Protein AF-A0A0A9VSC2-F1 (afdb_monomer_lite)

Secondary structure (DSSP, 8-state):
-HHHHSTTTT----S-EEETTEEES-HHHHHHHHHHHHHHHHHHHHHHHHHHTT-HHHHHHHIIIIIHHHHHHHHTTSSS--GGGHHHHHHIIIIIIHHHHTSPPPHHHHHHHHS-GGGTS-----HHHHHHHHHHHHHHHHHHHHHHHHHHHTT------HHHHHHHHHHHHHHS-THHHHHHHHHHTTS--TTHHHHHHHHHHTTSS--

Foldseek 3Di:
DVCVVCVPVPDDDDQKDDDPNAIDRDPVVRVVVLLVLLVVLLVVLLVLLVCCLVPVPVSLCCQQVPSVVSLLVVLQVDPLDQVSLPSVLVSCQQRRQCSNVVHRDDPVLSVQQLDDVVSVHSVSNRSNVSNVVSNVVSVVVVVLVVLQVVCVVVVHPRPPPPVVVVVVVVVVVVVPDPCPVVVVVVVVVPPDDPPPVVVVVVVVVVVVVPD

Organism: Lygus hesperus (NCBI:txid30085)

Radius of gyration: 28.04 Å; chains: 1; bounding box: 54×51×110 Å

Sequence (211 aa):
EAQALFGSTGIQVVTGHRFLGGYVLSVEGKKCFVDEKVNGWVKEVEKLSEVESVQPQAAHVAFCRSLQFRWRYLQRVLDGEDQPYQELSKVVRQSFMSAILGNPANEEECYLFSLPVNMGGLALTDPIRTTLTSYEASMEGSKELYELSTCFHRKTPIKCTGARKSSERRTQKSKRDPNRERKRIVKGNHGNDPTRKEESNKQISLRTLHM

Structure (mmCIF, N/CA/C/O backbone):
data_AF-A0A0A9VSC2-F1
#
_entry.id   AF-A0A0A9VSC2-F1
#
loop_
_atom_site.group_PDB
_atom_site.id
_atom_site.type_symbol
_atom_site.label_atom_id
_atom_site.label_alt_id
_atom_site.label_comp_id
_atom_site.label_asym_id
_atom_site.label_entity_id
_atom_site.label_seq_id
_atom_site.pdbx_PDB_ins_code
_atom_site.Cartn_x
_atom_site.Cartn_y
_atom_site.Cartn_z
_atom_site.occupancy
_atom_site.B_iso_or_equiv
_atom_site.auth_seq_id
_atom_site.auth_comp_id
_atom_site.auth_asym_id
_atom_site.auth_atom_id
_atom_site.pdbx_PDB_model_num
ATOM 1 N N . GLU A 1 1 ? 4.467 5.622 -38.698 1.00 70.12 1 GLU A N 1
ATOM 2 C CA . GLU A 1 1 ? 5.789 5.113 -39.135 1.00 70.12 1 GLU A CA 1
ATOM 3 C C . GLU A 1 1 ? 6.082 3.701 -38.625 1.00 70.12 1 GLU A C 1
ATOM 5 O O . GLU A 1 1 ? 6.180 2.803 -39.448 1.00 70.12 1 GLU A O 1
ATOM 10 N N . ALA A 1 2 ? 6.111 3.441 -37.309 1.00 76.38 2 ALA A N 1
ATOM 11 C CA . ALA A 1 2 ? 6.384 2.093 -36.775 1.00 76.38 2 ALA A CA 1
ATOM 12 C C . ALA A 1 2 ? 5.410 0.998 -37.269 1.00 76.38 2 ALA A C 1
ATOM 14 O O . ALA A 1 2 ? 5.847 -0.075 -37.668 1.00 76.38 2 ALA A O 1
ATOM 15 N N . GLN A 1 3 ? 4.101 1.274 -37.322 1.00 79.62 3 GLN A N 1
ATOM 16 C CA . GLN A 1 3 ? 3.111 0.318 -37.849 1.00 79.62 3 GLN A CA 1
ATOM 17 C C . GLN A 1 3 ? 3.337 -0.044 -39.327 1.00 79.62 3 GLN A C 1
ATOM 19 O O . GLN A 1 3 ? 3.044 -1.165 -39.726 1.00 79.62 3 GLN A O 1
ATOM 24 N N . ALA A 1 4 ? 3.891 0.872 -40.128 1.00 82.44 4 ALA A N 1
ATOM 25 C CA . ALA A 1 4 ? 4.207 0.604 -41.529 1.00 82.44 4 ALA A CA 1
ATOM 26 C C . ALA A 1 4 ? 5.472 -0.263 -41.672 1.00 82.44 4 ALA A C 1
ATOM 28 O O . ALA A 1 4 ? 5.524 -1.124 -42.543 1.00 82.44 4 ALA A O 1
ATOM 29 N N . LEU A 1 5 ? 6.464 -0.076 -40.792 1.00 85.25 5 LEU A N 1
ATOM 30 C CA . LEU A 1 5 ? 7.721 -0.838 -40.796 1.00 85.25 5 LEU A CA 1
ATOM 31 C C . LEU A 1 5 ? 7.559 -2.278 -40.287 1.00 85.25 5 LEU A C 1
ATOM 33 O O . LEU A 1 5 ? 8.231 -3.179 -40.778 1.00 85.25 5 LEU A O 1
ATOM 37 N N . PHE A 1 6 ? 6.669 -2.502 -39.317 1.00 85.06 6 PHE A N 1
ATOM 38 C CA . PHE A 1 6 ? 6.468 -3.812 -38.679 1.00 85.06 6 PHE A CA 1
ATOM 39 C C . PHE A 1 6 ? 5.199 -4.542 -39.144 1.00 85.06 6 PHE A C 1
ATOM 41 O O . PHE A 1 6 ? 4.843 -5.581 -38.592 1.00 85.06 6 PHE A O 1
ATOM 48 N N . GLY A 1 7 ? 4.518 -4.036 -40.176 1.00 81.38 7 GLY A N 1
ATOM 49 C CA . GLY A 1 7 ? 3.281 -4.639 -40.681 1.00 81.38 7 GLY A CA 1
ATOM 50 C C . GLY A 1 7 ? 3.452 -6.076 -41.193 1.00 81.38 7 GLY A C 1
ATOM 51 O O . GLY A 1 7 ? 2.527 -6.874 -41.084 1.00 81.38 7 GLY A O 1
ATOM 52 N N . SER A 1 8 ? 4.637 -6.435 -41.703 1.00 85.75 8 SER A N 1
ATOM 53 C CA . SER A 1 8 ? 4.929 -7.774 -42.238 1.00 85.75 8 SER A CA 1
ATOM 54 C C . SER A 1 8 ? 5.453 -8.775 -41.203 1.00 85.75 8 SER A C 1
ATOM 56 O O . SER A 1 8 ? 5.453 -9.974 -41.470 1.00 85.75 8 SER A O 1
ATOM 58 N N . THR A 1 9 ? 5.907 -8.320 -40.031 1.00 85.62 9 THR A N 1
ATOM 59 C CA . THR A 1 9 ? 6.556 -9.178 -39.023 1.00 85.62 9 THR A CA 1
ATOM 60 C C . THR A 1 9 ? 5.574 -9.797 -38.027 1.00 85.62 9 THR A C 1
ATOM 62 O O . THR A 1 9 ? 5.991 -10.562 -37.160 1.00 85.62 9 THR A O 1
ATOM 65 N N . GLY A 1 10 ? 4.276 -9.479 -38.127 1.00 82.38 10 GLY A N 1
ATOM 66 C CA . GLY A 1 10 ? 3.241 -9.965 -37.205 1.00 82.38 10 GLY A CA 1
ATOM 67 C C . GLY A 1 10 ? 3.332 -9.368 -35.794 1.00 82.38 10 GLY A C 1
ATOM 68 O O . GLY A 1 10 ? 2.681 -9.858 -34.874 1.00 82.38 10 GLY A O 1
ATOM 69 N N . ILE A 1 11 ? 4.141 -8.320 -35.605 1.00 85.75 11 ILE A N 1
ATOM 70 C CA . ILE A 1 11 ? 4.349 -7.666 -34.310 1.00 85.75 11 ILE A CA 1
ATOM 71 C C . ILE A 1 11 ? 3.245 -6.629 -34.081 1.00 85.75 11 ILE A C 1
ATOM 73 O O . ILE A 1 11 ? 3.056 -5.713 -34.881 1.00 85.75 11 ILE A O 1
ATOM 77 N N . GLN A 1 12 ? 2.537 -6.736 -32.955 1.00 83.19 12 GLN A N 1
ATOM 78 C CA . GLN A 1 12 ? 1.514 -5.763 -32.578 1.00 83.19 12 GLN A CA 1
ATOM 79 C C . GLN A 1 12 ? 2.160 -4.495 -32.000 1.00 83.19 12 GLN A C 1
ATOM 81 O O . GLN A 1 12 ? 2.741 -4.512 -30.915 1.00 83.19 12 GLN A O 1
ATOM 86 N N . VAL A 1 13 ? 2.032 -3.375 -32.713 1.00 82.94 13 VAL A N 1
ATOM 87 C CA . VAL A 1 13 ? 2.504 -2.065 -32.243 1.00 82.94 13 VAL A CA 1
ATOM 88 C C . VAL A 1 13 ? 1.392 -1.392 -31.439 1.00 82.94 13 VAL A C 1
ATOM 90 O O . VAL A 1 13 ? 0.387 -0.960 -32.008 1.00 82.94 13 VAL A O 1
ATOM 93 N N . VAL A 1 14 ? 1.581 -1.300 -30.121 1.00 84.94 14 VAL A N 1
ATOM 94 C CA . VAL A 1 14 ? 0.626 -0.700 -29.174 1.00 84.94 14 VAL A CA 1
ATOM 95 C C . VAL A 1 14 ? 1.237 0.548 -28.532 1.00 84.94 14 VAL A C 1
ATOM 97 O O . VAL A 1 14 ? 2.439 0.605 -28.283 1.00 84.94 14 VAL A O 1
ATOM 100 N N . THR A 1 15 ? 0.410 1.555 -28.247 1.00 84.56 15 THR A N 1
ATOM 101 C CA . THR A 1 15 ? 0.807 2.832 -27.620 1.00 84.56 15 THR A CA 1
ATOM 102 C C . THR A 1 15 ? 1.047 2.740 -26.111 1.00 84.56 15 THR A C 1
ATOM 104 O O . THR A 1 15 ? 1.651 3.635 -25.526 1.00 84.56 15 THR A O 1
ATOM 107 N N . GLY A 1 16 ? 0.597 1.669 -25.463 1.00 86.81 16 GLY A N 1
ATOM 108 C CA . GLY A 1 16 ? 0.852 1.387 -24.058 1.00 86.81 16 GLY A CA 1
ATOM 109 C C . GLY A 1 16 ? 0.410 -0.018 -23.691 1.00 86.81 16 GLY A C 1
ATOM 110 O O . GLY A 1 16 ? -0.524 -0.559 -24.279 1.00 86.81 16 GLY A O 1
ATOM 111 N N . HIS A 1 17 ? 1.109 -0.633 -22.745 1.00 87.81 17 HIS A N 1
ATOM 112 C CA . HIS A 1 17 ? 0.809 -1.994 -22.319 1.00 87.81 17 HIS A CA 1
ATOM 113 C C . HIS A 1 17 ? 1.228 -2.213 -20.865 1.00 87.81 17 HIS A C 1
ATOM 115 O O . HIS A 1 17 ? 2.138 -1.558 -20.345 1.00 87.81 17 HIS A O 1
ATOM 121 N N . ARG A 1 18 ? 0.573 -3.175 -20.208 1.00 88.81 18 ARG A N 1
ATOM 122 C CA . ARG A 1 18 ? 0.956 -3.620 -18.867 1.00 88.81 18 ARG A CA 1
ATOM 123 C C . ARG A 1 18 ? 2.266 -4.398 -18.921 1.00 88.81 18 ARG A C 1
ATOM 125 O O . ARG A 1 18 ? 2.399 -5.347 -19.687 1.00 88.81 18 ARG A O 1
ATOM 132 N N . PHE A 1 19 ? 3.223 -4.055 -18.072 1.00 86.81 19 PHE A N 1
ATOM 133 C CA . PHE A 1 19 ? 4.517 -4.735 -18.050 1.00 86.81 19 PHE A CA 1
ATOM 134 C C . PHE A 1 19 ? 5.033 -4.879 -16.623 1.00 86.81 19 PHE A C 1
ATOM 136 O O . PHE A 1 19 ? 5.048 -3.905 -15.876 1.00 86.81 19 PHE A O 1
ATOM 143 N N . LEU A 1 20 ? 5.412 -6.107 -16.240 1.00 83.81 20 LEU A N 1
ATOM 144 C CA . LEU A 1 20 ? 5.967 -6.452 -14.919 1.00 83.81 20 LEU A CA 1
ATOM 145 C C . LEU A 1 20 ? 5.194 -5.837 -13.737 1.00 83.81 20 LEU A C 1
ATOM 147 O O . LEU A 1 20 ? 5.781 -5.367 -12.769 1.00 83.81 20 LEU A O 1
ATOM 151 N N . GLY A 1 21 ? 3.861 -5.821 -13.834 1.00 82.44 21 GLY A N 1
ATOM 152 C CA . GLY A 1 21 ? 2.989 -5.293 -12.785 1.00 82.44 21 GLY A CA 1
ATOM 153 C C . GLY A 1 21 ? 2.759 -3.776 -12.800 1.00 82.44 21 GLY A C 1
ATOM 154 O O . GLY A 1 21 ? 1.922 -3.312 -12.029 1.00 82.44 21 GLY A O 1
ATOM 155 N N . GLY A 1 22 ? 3.418 -3.032 -13.693 1.00 85.56 22 GLY A N 1
ATOM 156 C CA . GLY A 1 22 ? 3.168 -1.616 -13.978 1.00 85.56 22 GLY A CA 1
ATOM 157 C C . GLY A 1 22 ? 2.571 -1.373 -15.367 1.00 85.56 22 GLY A C 1
ATOM 158 O O . GLY A 1 22 ? 2.028 -2.284 -16.002 1.00 85.56 22 GLY A O 1
ATOM 159 N N . TYR A 1 23 ? 2.690 -0.131 -15.839 1.00 89.38 23 TYR A N 1
ATOM 160 C CA . TYR A 1 23 ? 2.201 0.326 -17.139 1.00 89.38 23 TYR A CA 1
ATOM 161 C C . TYR A 1 23 ? 3.269 1.178 -17.832 1.00 89.38 23 TYR A C 1
ATOM 163 O O . TYR A 1 23 ? 3.888 2.023 -17.187 1.00 89.38 23 TYR A O 1
ATOM 171 N N . VAL A 1 24 ? 3.500 0.946 -19.126 1.00 87.50 24 VAL A N 1
ATOM 172 C CA . VAL A 1 24 ? 4.606 1.557 -19.884 1.00 87.50 24 VAL A CA 1
ATOM 173 C C . VAL A 1 24 ? 4.071 2.304 -21.118 1.00 87.50 24 VAL A C 1
ATOM 175 O O . VAL A 1 24 ? 3.018 1.956 -21.654 1.00 87.50 24 VAL A O 1
ATOM 178 N N . LEU A 1 25 ? 4.824 3.316 -21.570 1.00 83.88 25 LEU A N 1
ATOM 179 C CA . LEU A 1 25 ? 4.615 4.186 -22.744 1.00 83.88 25 LEU A CA 1
ATOM 180 C C . LEU A 1 25 ? 3.480 5.218 -22.643 1.00 83.88 25 LEU A C 1
ATOM 182 O O . LEU A 1 25 ? 3.749 6.404 -22.807 1.00 83.88 25 LEU A O 1
ATOM 186 N N . SER A 1 26 ? 2.236 4.812 -22.370 1.00 89.62 26 SER A N 1
ATOM 187 C CA . SER A 1 26 ? 1.109 5.763 -22.325 1.00 89.62 26 SER A CA 1
ATOM 188 C C . SER A 1 26 ? 0.863 6.301 -20.912 1.00 89.62 26 SER A C 1
ATOM 190 O O . SER A 1 26 ? 0.598 5.543 -19.978 1.00 89.62 26 SER A O 1
ATOM 192 N N . VAL A 1 27 ? 0.926 7.630 -20.767 1.00 87.75 27 VAL A N 1
ATOM 193 C CA . VAL A 1 27 ? 0.685 8.346 -19.499 1.00 87.75 27 VAL A CA 1
ATOM 194 C C . VAL A 1 27 ? -0.782 8.249 -19.080 1.00 87.75 27 VAL A C 1
ATOM 196 O O . VAL A 1 27 ? -1.078 8.006 -17.913 1.00 87.75 27 VAL A O 1
ATOM 199 N N . GLU A 1 28 ? -1.704 8.390 -20.031 1.00 89.31 28 GLU A N 1
ATOM 200 C CA . GLU A 1 28 ? -3.146 8.248 -19.795 1.00 89.31 28 GLU A CA 1
ATOM 201 C C . GLU A 1 28 ? -3.494 6.819 -19.373 1.00 89.31 28 GLU A C 1
ATOM 203 O O . GLU A 1 28 ? -4.219 6.614 -18.400 1.00 89.31 28 GLU A O 1
ATOM 208 N N . GLY A 1 29 ? -2.903 5.824 -20.043 1.00 89.06 29 GLY A N 1
ATOM 209 C CA . GLY A 1 29 ? -3.071 4.420 -19.684 1.00 89.06 29 GLY A CA 1
ATOM 210 C C . GLY A 1 29 ? -2.473 4.083 -18.315 1.00 89.06 29 GLY A C 1
ATOM 211 O O . GLY A 1 29 ? -3.091 3.342 -17.553 1.00 89.06 29 GLY A O 1
ATOM 212 N N . LYS A 1 30 ? -1.324 4.682 -17.957 1.00 90.94 30 LYS A N 1
ATOM 213 C CA . LYS A 1 30 ? -0.730 4.568 -16.613 1.00 90.94 30 LYS A CA 1
ATOM 214 C C . LYS A 1 30 ? -1.693 5.110 -15.561 1.00 90.94 30 LYS A C 1
ATOM 216 O O . LYS A 1 30 ? -1.974 4.395 -14.605 1.00 90.94 30 LYS A O 1
ATOM 221 N N . LYS A 1 31 ? -2.230 6.321 -15.754 1.00 91.31 31 LYS A N 1
ATOM 222 C CA . LYS A 1 31 ? -3.205 6.926 -14.830 1.00 91.31 31 LYS A CA 1
ATOM 223 C C . LYS A 1 31 ? -4.444 6.051 -14.668 1.00 91.31 31 LYS A C 1
ATOM 225 O O . LYS A 1 31 ? -4.728 5.624 -13.557 1.00 91.31 31 LYS A O 1
ATOM 230 N N . CYS A 1 32 ? -5.092 5.676 -15.772 1.00 91.88 32 CYS A N 1
ATOM 231 C CA . CYS A 1 32 ? -6.284 4.828 -15.745 1.00 91.88 32 CYS A CA 1
ATOM 232 C C . CYS A 1 32 ? -6.034 3.492 -15.022 1.00 91.88 32 CYS A C 1
ATOM 234 O O . CYS A 1 32 ? -6.832 3.080 -14.182 1.00 91.88 32 CYS A O 1
ATOM 236 N N . PHE A 1 33 ? -4.891 2.848 -15.280 1.00 92.88 33 PHE A N 1
ATOM 237 C CA . PHE A 1 33 ? -4.505 1.612 -14.601 1.00 92.88 33 PHE A CA 1
ATOM 238 C C . PHE A 1 33 ? -4.300 1.800 -13.092 1.00 92.88 33 PHE A C 1
ATOM 240 O O . PHE A 1 33 ? -4.728 0.957 -12.300 1.00 92.88 33 PHE A O 1
ATOM 247 N N . VAL A 1 34 ? -3.624 2.875 -12.679 1.00 93.25 34 VAL A N 1
ATOM 248 C CA . VAL A 1 34 ? -3.391 3.164 -11.259 1.00 93.25 34 VAL A CA 1
ATOM 249 C C . VAL A 1 34 ? -4.711 3.474 -10.561 1.00 93.25 34 VAL A C 1
ATOM 251 O O . VAL A 1 34 ? -4.981 2.882 -9.517 1.00 93.25 34 VAL A O 1
ATOM 254 N N . ASP A 1 35 ? -5.556 4.307 -11.164 1.00 94.00 35 ASP A N 1
ATOM 255 C CA . ASP A 1 35 ? -6.866 4.669 -10.624 1.00 94.00 35 ASP A CA 1
ATOM 256 C C . ASP A 1 35 ? -7.761 3.432 -10.471 1.00 94.00 35 ASP A C 1
ATOM 258 O O . ASP A 1 35 ? -8.390 3.242 -9.431 1.00 94.00 35 ASP A O 1
ATOM 262 N N . GLU A 1 36 ? -7.769 2.523 -11.451 1.00 95.00 36 GLU A N 1
ATOM 263 C CA . GLU A 1 36 ? -8.484 1.244 -11.355 1.00 95.00 36 GLU A CA 1
ATOM 264 C C . GLU A 1 36 ? -8.007 0.419 -10.147 1.00 95.00 36 GLU A C 1
ATOM 266 O O . GLU A 1 36 ? -8.819 -0.130 -9.395 1.00 95.00 36 GLU A O 1
ATOM 271 N N . LYS A 1 37 ? -6.687 0.347 -9.916 1.00 95.12 37 LYS A N 1
ATOM 272 C CA . LYS A 1 37 ? -6.116 -0.391 -8.777 1.00 95.12 37 LYS A CA 1
ATOM 273 C C . LYS A 1 37 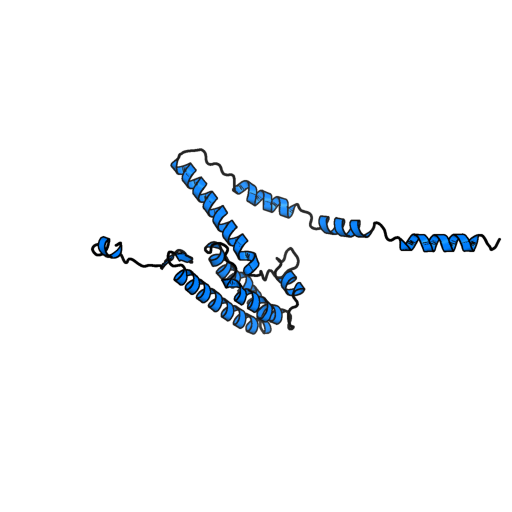? -6.448 0.253 -7.441 1.00 95.12 37 LYS A C 1
ATOM 275 O O . LYS A 1 37 ? -6.857 -0.463 -6.527 1.00 95.12 37 LYS A O 1
ATOM 280 N N . VAL A 1 38 ? -6.299 1.570 -7.339 1.00 95.69 38 VAL A N 1
ATOM 281 C CA . VAL A 1 38 ? -6.626 2.335 -6.132 1.00 95.69 38 VAL A CA 1
ATOM 282 C C . VAL A 1 38 ? -8.103 2.181 -5.796 1.00 95.69 38 VAL A C 1
ATOM 284 O O . VAL A 1 38 ? -8.422 1.816 -4.668 1.00 95.69 38 VAL A O 1
ATOM 287 N N . ASN A 1 39 ? -8.993 2.354 -6.772 1.00 96.44 39 ASN A N 1
ATOM 288 C CA . ASN A 1 39 ? -10.433 2.188 -6.581 1.00 96.44 39 ASN A CA 1
ATOM 289 C C . ASN A 1 39 ? -10.801 0.759 -6.157 1.00 96.44 39 ASN A C 1
ATOM 291 O O . ASN A 1 39 ? -11.700 0.562 -5.339 1.00 96.44 39 ASN A O 1
ATOM 295 N N . GLY A 1 40 ? -10.095 -0.249 -6.678 1.00 96.94 40 GLY A N 1
ATOM 296 C CA . GLY A 1 40 ? -10.222 -1.627 -6.208 1.00 96.94 40 GLY A CA 1
ATOM 297 C C . GLY A 1 40 ? -9.858 -1.768 -4.729 1.00 96.94 40 GLY A C 1
ATOM 298 O O . GLY A 1 40 ? -10.621 -2.348 -3.961 1.00 96.94 40 GLY A O 1
ATOM 299 N N . TRP A 1 41 ? -8.727 -1.197 -4.308 1.00 96.88 41 TRP A N 1
ATOM 300 C CA . TRP A 1 41 ? -8.298 -1.245 -2.909 1.00 96.88 41 TRP A CA 1
ATOM 301 C C . TRP A 1 41 ? -9.198 -0.449 -1.974 1.00 96.88 41 TRP A C 1
ATOM 303 O O . TRP A 1 41 ? -9.453 -0.928 -0.878 1.00 96.88 41 TRP A O 1
ATOM 313 N N . VAL A 1 42 ? -9.718 0.703 -2.398 1.00 97.12 42 VAL A N 1
ATOM 314 C CA . VAL A 1 42 ? -10.709 1.477 -1.634 1.00 97.12 42 VAL A CA 1
ATOM 315 C C . VAL A 1 42 ? -11.899 0.591 -1.262 1.00 97.12 42 VAL A C 1
ATOM 317 O O . VAL A 1 42 ? -12.188 0.422 -0.081 1.00 97.12 42 VAL A O 1
ATOM 320 N N . LYS A 1 43 ? -12.495 -0.089 -2.250 1.00 97.06 43 LYS A N 1
ATOM 321 C CA . LYS A 1 43 ? -13.618 -1.015 -2.026 1.00 97.06 43 LYS A CA 1
ATOM 322 C C . LYS A 1 43 ? -13.246 -2.199 -1.133 1.00 97.06 43 LYS A C 1
ATOM 324 O O . LYS A 1 43 ? -14.069 -2.692 -0.368 1.00 97.06 43 LYS A O 1
ATOM 329 N N . GLU A 1 44 ? -12.021 -2.713 -1.255 1.00 96.56 44 GLU A N 1
ATOM 330 C CA . GLU A 1 44 ? -11.532 -3.790 -0.387 1.00 96.56 44 GLU A CA 1
ATOM 331 C C . GLU A 1 44 ? -11.348 -3.316 1.068 1.00 96.56 44 GLU A C 1
ATOM 333 O O . GLU A 1 44 ? -11.656 -4.072 1.987 1.00 96.56 44 GLU A O 1
ATOM 338 N N . VAL A 1 45 ? -10.893 -2.078 1.294 1.00 96.38 45 VAL A N 1
ATOM 339 C CA . VAL A 1 45 ? -10.756 -1.488 2.638 1.00 96.38 45 VAL A CA 1
ATOM 340 C C . VAL A 1 45 ? -12.122 -1.247 3.277 1.00 96.38 45 VAL A C 1
ATOM 342 O O . VAL A 1 45 ? -12.293 -1.572 4.449 1.00 96.38 45 VAL A O 1
ATOM 345 N N . GLU A 1 46 ? -13.099 -0.749 2.518 1.00 95.62 46 GLU A N 1
ATOM 346 C CA . GLU A 1 46 ? -14.483 -0.592 2.991 1.00 95.62 46 GLU A CA 1
ATOM 347 C C . GLU A 1 46 ? -15.057 -1.937 3.455 1.00 95.62 46 GLU A C 1
ATOM 349 O O . GLU A 1 46 ? -15.497 -2.068 4.595 1.00 95.62 46 GLU A O 1
ATOM 354 N N . LYS A 1 47 ? -14.930 -2.991 2.642 1.00 95.50 47 LYS A N 1
ATOM 355 C CA . LYS A 1 47 ? -15.373 -4.340 3.033 1.00 95.50 47 LYS A CA 1
ATOM 356 C C . LYS A 1 47 ? -14.639 -4.875 4.259 1.00 95.50 47 LYS A C 1
ATOM 358 O O . LYS A 1 47 ? -15.242 -5.517 5.112 1.00 95.50 47 LYS A O 1
ATOM 363 N N . LEU A 1 48 ? -13.333 -4.628 4.368 1.00 95.38 48 LEU A N 1
ATOM 364 C CA . LEU A 1 48 ? -12.583 -5.025 5.560 1.00 95.38 48 LEU A CA 1
ATOM 365 C C . LEU A 1 48 ? -13.029 -4.266 6.808 1.00 95.38 48 LEU A C 1
ATOM 367 O O . LEU A 1 48 ? -12.962 -4.844 7.887 1.00 95.38 48 LEU A O 1
ATOM 371 N N . SER A 1 49 ? -13.488 -3.019 6.675 1.00 94.25 49 SER A N 1
ATOM 372 C CA . SER A 1 49 ? -14.030 -2.256 7.804 1.00 94.25 49 SER A CA 1
ATOM 373 C C . SER A 1 49 ? -15.348 -2.837 8.325 1.00 94.25 49 SER A C 1
ATOM 375 O O . SER A 1 49 ? -15.576 -2.831 9.527 1.00 94.25 49 SER A O 1
ATOM 377 N N . GLU A 1 50 ? -16.169 -3.445 7.463 1.00 93.69 50 GLU A N 1
ATOM 378 C CA . GLU A 1 50 ? -17.371 -4.174 7.895 1.00 93.69 50 GLU A CA 1
ATOM 379 C C . GLU A 1 50 ? -17.004 -5.442 8.684 1.00 93.69 50 GLU A C 1
ATOM 381 O O . GLU A 1 50 ? -17.569 -5.717 9.745 1.00 93.69 50 GLU A O 1
ATOM 386 N N . VAL A 1 51 ? -16.017 -6.201 8.190 1.00 93.31 51 VAL A N 1
ATOM 387 C CA . VAL A 1 51 ? -15.537 -7.446 8.820 1.00 93.31 51 VAL A CA 1
ATOM 388 C C . VAL A 1 51 ? -14.842 -7.185 10.155 1.00 93.31 51 VAL A C 1
ATOM 390 O O . VAL A 1 51 ? -14.863 -8.046 11.034 1.00 93.31 51 VAL A O 1
ATOM 393 N N . GLU A 1 52 ? -14.234 -6.013 10.316 1.00 91.94 52 GLU A N 1
ATOM 394 C CA . GLU A 1 52 ? -13.508 -5.617 11.522 1.00 91.94 52 GLU A CA 1
ATOM 395 C C . GLU A 1 52 ? -14.383 -5.733 12.780 1.00 91.94 52 GLU A C 1
ATOM 397 O O . GLU A 1 52 ? -13.939 -6.327 13.761 1.00 91.94 52 GLU A O 1
ATOM 402 N N . SER A 1 53 ? -15.660 -5.345 12.688 1.00 87.38 53 SER A N 1
ATOM 403 C CA . SER A 1 53 ? -16.633 -5.447 13.786 1.00 87.38 53 SER A CA 1
ATOM 404 C C . SER A 1 53 ? -16.875 -6.878 14.292 1.00 87.38 53 SER A C 1
ATOM 406 O O . SER A 1 53 ? -17.238 -7.081 15.451 1.00 87.38 53 SER A O 1
ATOM 408 N N . VAL A 1 54 ? -16.668 -7.884 13.433 1.00 92.81 54 VAL A N 1
ATOM 409 C CA . VAL A 1 54 ? -16.896 -9.305 13.739 1.00 92.81 54 VAL A CA 1
ATOM 410 C C . VAL A 1 54 ? -15.586 -10.010 14.084 1.00 92.81 54 VAL A C 1
ATOM 412 O O . VAL A 1 54 ? -15.521 -10.789 15.036 1.00 92.81 54 VAL A O 1
ATOM 415 N N . GLN A 1 55 ? -14.535 -9.770 13.296 1.00 94.38 55 GLN A N 1
ATOM 416 C CA . GLN A 1 55 ? -13.247 -10.442 13.427 1.00 94.38 55 GLN A CA 1
ATOM 417 C C . GLN A 1 55 ? -12.083 -9.445 13.271 1.00 94.38 55 GLN A C 1
ATOM 419 O O . GLN A 1 55 ? -11.369 -9.465 12.258 1.00 94.38 55 GLN A O 1
ATOM 424 N N . PRO A 1 56 ? -11.817 -8.618 14.299 1.00 92.00 56 PRO A N 1
ATOM 425 C CA . PRO A 1 56 ? -10.869 -7.504 14.208 1.00 92.00 56 PRO A CA 1
ATOM 426 C C . PRO A 1 56 ? -9.442 -7.975 13.902 1.00 92.00 56 PRO A C 1
ATOM 428 O O . PRO A 1 56 ? -8.729 -7.394 13.084 1.00 92.00 56 PRO A O 1
ATOM 431 N N . GLN A 1 57 ? -9.027 -9.103 14.488 1.00 92.56 57 GLN A N 1
ATOM 432 C CA . GLN A 1 57 ? -7.685 -9.652 14.285 1.00 92.56 57 GLN A CA 1
ATOM 433 C C . GLN A 1 57 ? -7.464 -10.171 12.855 1.00 92.56 57 GLN A C 1
ATOM 435 O O . GLN A 1 57 ? -6.392 -9.954 12.288 1.00 92.56 57 GLN A O 1
ATOM 440 N N . ALA A 1 58 ? -8.462 -10.814 12.241 1.00 94.50 58 ALA A N 1
ATOM 441 C CA . ALA A 1 58 ? -8.336 -11.277 10.860 1.00 94.50 58 ALA A CA 1
ATOM 442 C C . ALA A 1 58 ? -8.385 -10.112 9.871 1.00 94.50 58 ALA A C 1
ATOM 444 O O . ALA A 1 58 ? -7.581 -10.084 8.937 1.00 94.50 58 ALA A O 1
ATOM 445 N N . ALA A 1 59 ? -9.262 -9.131 10.107 1.00 95.06 59 ALA A N 1
ATOM 446 C CA . ALA A 1 59 ? -9.329 -7.914 9.308 1.00 95.06 59 ALA A CA 1
ATOM 447 C C . ALA A 1 59 ? -7.993 -7.150 9.343 1.00 95.06 59 ALA A C 1
ATOM 449 O O . ALA A 1 59 ? -7.450 -6.793 8.294 1.00 95.06 59 ALA A O 1
ATOM 450 N N . HIS A 1 60 ? -7.393 -6.994 10.531 1.00 93.50 60 HIS A N 1
ATOM 451 C CA . HIS A 1 60 ? -6.076 -6.370 10.705 1.00 93.50 60 HIS A CA 1
ATOM 452 C C . HIS A 1 60 ? -4.968 -7.108 9.945 1.00 93.50 60 HIS A C 1
ATOM 454 O O . HIS A 1 60 ? -4.182 -6.488 9.219 1.00 93.50 60 HIS A O 1
ATOM 460 N N . VAL A 1 61 ? -4.918 -8.439 10.055 1.00 94.69 61 VAL A N 1
ATOM 461 C CA . VAL A 1 61 ? -3.922 -9.257 9.349 1.00 94.69 61 VAL A CA 1
ATOM 462 C C . VAL A 1 61 ? -4.116 -9.182 7.836 1.00 94.69 61 VAL A C 1
ATOM 464 O O . VAL A 1 61 ? -3.127 -9.029 7.115 1.00 94.69 61 VAL A O 1
ATOM 467 N N . ALA A 1 62 ? -5.354 -9.249 7.343 1.00 95.25 62 ALA A N 1
ATOM 468 C CA . ALA A 1 62 ? -5.662 -9.112 5.923 1.00 95.25 62 ALA A CA 1
ATOM 469 C C . ALA A 1 62 ? -5.218 -7.741 5.393 1.00 95.25 62 ALA A C 1
ATOM 471 O O . ALA A 1 62 ? -4.546 -7.656 4.361 1.00 95.25 62 ALA A O 1
ATOM 472 N N . PHE A 1 63 ? -5.487 -6.676 6.145 1.00 95.00 63 PHE A N 1
ATOM 473 C CA . PHE A 1 63 ? -5.045 -5.333 5.801 1.00 95.00 63 PHE A CA 1
ATOM 474 C C . PHE A 1 63 ? -3.511 -5.231 5.729 1.00 95.00 63 PHE A C 1
ATOM 476 O O . PHE A 1 63 ? -2.945 -4.827 4.709 1.00 95.00 63 PHE A O 1
ATOM 483 N N . CYS A 1 64 ? -2.813 -5.652 6.788 1.00 92.94 64 CYS A N 1
ATOM 484 C CA . CYS A 1 64 ? -1.364 -5.485 6.904 1.00 92.94 64 CYS A CA 1
ATOM 485 C C . CYS A 1 64 ? -0.561 -6.431 6.003 1.00 92.94 64 CYS A C 1
ATOM 487 O O . CYS A 1 64 ? 0.488 -6.046 5.483 1.00 92.94 64 CYS A O 1
ATOM 489 N N . ARG A 1 65 ? -1.010 -7.681 5.831 1.00 91.31 65 ARG A N 1
ATOM 490 C C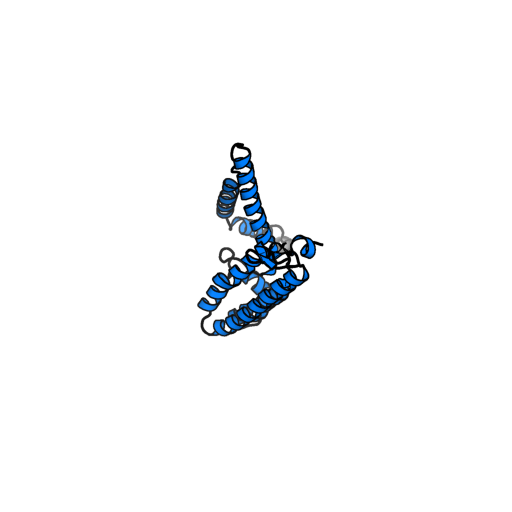A . ARG A 1 65 ? -0.259 -8.726 5.111 1.00 91.31 65 ARG A CA 1
ATOM 491 C C . ARG A 1 65 ? -0.703 -8.946 3.671 1.00 91.31 65 ARG A C 1
ATOM 493 O O . ARG A 1 65 ? 0.072 -9.521 2.913 1.00 91.31 65 ARG A O 1
ATOM 500 N N . SER A 1 66 ? -1.882 -8.472 3.276 1.00 94.19 66 SER A N 1
ATOM 501 C CA . SER A 1 66 ? -2.355 -8.569 1.891 1.00 94.19 66 SER A CA 1
ATOM 502 C C . SER A 1 66 ? -2.392 -7.196 1.227 1.00 94.19 66 SER A C 1
ATOM 504 O O . SER A 1 66 ? -1.538 -6.885 0.392 1.00 94.19 66 SER A O 1
ATOM 506 N N . LEU A 1 67 ? -3.332 -6.343 1.638 1.00 94.69 67 LEU A N 1
ATOM 507 C CA . LEU A 1 67 ? -3.600 -5.061 0.985 1.00 94.69 67 LEU A CA 1
ATOM 508 C C . LEU A 1 67 ? -2.382 -4.139 0.963 1.00 94.69 67 LEU A C 1
ATOM 510 O O . LEU A 1 67 ? -1.946 -3.718 -0.112 1.00 94.69 67 LEU A O 1
ATOM 514 N N . GLN A 1 68 ? -1.759 -3.927 2.126 1.00 94.38 68 GLN A N 1
ATOM 515 C CA . GLN A 1 68 ? -0.570 -3.085 2.234 1.00 94.38 68 GLN A CA 1
ATOM 516 C C . GLN A 1 68 ? 0.574 -3.521 1.320 1.00 94.38 68 GLN A C 1
ATOM 518 O O . GLN A 1 68 ? 1.287 -2.686 0.765 1.00 94.38 68 GLN A O 1
ATOM 523 N N . PHE A 1 69 ? 0.769 -4.826 1.134 1.00 93.19 69 PHE A N 1
ATOM 524 C CA . PHE A 1 69 ? 1.818 -5.327 0.251 1.00 93.19 69 PHE A CA 1
ATOM 525 C C . PHE A 1 69 ? 1.472 -5.162 -1.229 1.00 93.19 69 PHE A C 1
ATOM 527 O O . PHE A 1 69 ? 2.379 -4.917 -2.028 1.00 93.19 69 PHE A O 1
ATOM 534 N N . ARG A 1 70 ? 0.187 -5.242 -1.597 1.00 94.12 70 ARG A N 1
ATOM 535 C CA . ARG A 1 70 ? -0.272 -5.050 -2.980 1.00 94.12 70 ARG A CA 1
ATOM 536 C C . ARG A 1 70 ? -0.013 -3.629 -3.465 1.00 94.12 70 ARG A C 1
ATOM 538 O O . ARG A 1 70 ? 0.602 -3.465 -4.518 1.00 94.12 70 ARG A O 1
ATOM 545 N N . TRP A 1 71 ? -0.404 -2.606 -2.704 1.00 93.50 71 TRP A N 1
ATOM 546 C CA . TRP A 1 71 ? -0.112 -1.234 -3.125 1.00 93.50 71 TRP A CA 1
ATOM 547 C C . TRP A 1 71 ? 1.359 -0.871 -2.973 1.00 93.50 71 TRP A C 1
ATOM 549 O O . TRP A 1 71 ? 1.890 -0.196 -3.847 1.00 93.50 71 TRP A O 1
ATOM 559 N N . ARG A 1 72 ? 2.064 -1.389 -1.957 1.00 93.06 72 ARG A N 1
ATOM 560 C CA . ARG A 1 72 ? 3.520 -1.196 -1.825 1.00 93.06 72 ARG A CA 1
ATOM 561 C C . ARG A 1 72 ? 4.281 -1.773 -3.018 1.00 93.06 72 ARG A C 1
ATOM 563 O O . ARG A 1 72 ? 5.300 -1.226 -3.423 1.00 93.06 72 ARG A O 1
ATOM 570 N N . TYR A 1 73 ? 3.802 -2.871 -3.601 1.00 92.31 73 TYR A N 1
ATOM 571 C CA . TYR A 1 73 ? 4.353 -3.379 -4.853 1.00 92.31 73 TYR A CA 1
ATOM 572 C C . TYR A 1 73 ? 4.167 -2.374 -5.996 1.00 92.31 73 TYR A C 1
ATOM 574 O O . TYR A 1 73 ? 5.147 -2.071 -6.667 1.00 92.31 73 TYR A O 1
ATOM 582 N N . LEU A 1 74 ? 2.971 -1.802 -6.163 1.00 92.88 74 LEU A N 1
ATOM 583 C CA . LEU A 1 74 ? 2.724 -0.795 -7.200 1.00 92.88 74 LEU A CA 1
ATOM 584 C C . LEU A 1 74 ? 3.560 0.481 -6.984 1.00 92.88 74 LEU A C 1
ATOM 586 O O . LEU A 1 74 ? 4.158 0.984 -7.928 1.00 92.88 74 LEU A O 1
ATOM 590 N N . GLN A 1 75 ? 3.697 0.942 -5.740 1.00 93.25 75 GLN A N 1
ATOM 591 C CA . GLN A 1 75 ? 4.519 2.104 -5.371 1.00 93.25 75 GLN A CA 1
ATOM 592 C C . GLN A 1 75 ? 6.007 1.943 -5.712 1.00 93.25 75 GLN A C 1
ATOM 594 O O . GLN A 1 75 ? 6.705 2.934 -5.868 1.00 93.25 75 GLN A O 1
ATOM 599 N N . ARG A 1 76 ? 6.514 0.708 -5.835 1.00 91.88 76 ARG A N 1
ATOM 600 C CA . ARG A 1 76 ? 7.895 0.449 -6.283 1.00 91.88 76 ARG A CA 1
ATOM 601 C C . ARG A 1 76 ? 8.098 0.637 -7.784 1.00 91.88 76 ARG A C 1
ATOM 603 O O . ARG A 1 76 ? 9.243 0.698 -8.223 1.00 91.88 76 ARG A O 1
ATOM 610 N N . VAL A 1 77 ? 7.007 0.645 -8.546 1.00 89.50 77 VAL A N 1
ATOM 611 C CA . VAL A 1 77 ? 7.002 0.717 -10.013 1.00 89.50 77 VAL A CA 1
ATOM 612 C C . VAL A 1 77 ? 6.550 2.097 -10.499 1.00 89.50 77 VAL A C 1
ATOM 614 O O . VAL A 1 77 ? 6.877 2.485 -11.614 1.00 89.50 77 VAL A O 1
ATOM 617 N N . LEU A 1 78 ? 5.809 2.842 -9.676 1.00 85.88 78 LEU A N 1
ATOM 618 C CA . LEU A 1 78 ? 5.445 4.234 -9.936 1.00 85.88 78 LEU A CA 1
ATOM 619 C C . LEU A 1 78 ? 6.538 5.171 -9.422 1.00 85.88 78 LEU A C 1
ATOM 621 O O . LEU A 1 78 ? 7.110 4.907 -8.370 1.00 85.88 78 LEU A O 1
ATOM 625 N N . ASP A 1 79 ? 6.773 6.273 -10.134 1.00 82.94 79 ASP A N 1
ATOM 626 C CA . ASP A 1 79 ? 7.864 7.240 -9.922 1.00 82.94 79 ASP A CA 1
ATOM 627 C C . ASP A 1 79 ? 7.698 8.100 -8.648 1.00 82.94 79 ASP A C 1
ATOM 629 O O . ASP A 1 79 ? 7.827 9.321 -8.676 1.00 82.94 79 ASP A O 1
ATOM 633 N N . GLY A 1 80 ? 7.349 7.483 -7.516 1.00 81.12 80 GLY A N 1
ATOM 634 C CA . GLY A 1 80 ? 7.115 8.161 -6.240 1.00 81.12 80 GLY A CA 1
ATOM 635 C C . GLY A 1 80 ? 5.839 9.009 -6.186 1.00 81.12 80 GLY A C 1
ATOM 636 O O . GLY A 1 80 ? 5.664 9.756 -5.228 1.00 81.12 80 GLY A O 1
ATOM 637 N N . GLU A 1 81 ? 4.947 8.896 -7.174 1.00 85.88 81 GLU A N 1
ATOM 638 C CA . GLU A 1 81 ? 3.688 9.650 -7.232 1.00 85.88 81 GLU A CA 1
ATOM 639 C C . GLU A 1 81 ? 2.757 9.295 -6.058 1.00 85.88 81 GLU A C 1
ATOM 641 O O . GLU A 1 81 ? 2.460 8.125 -5.804 1.00 85.88 81 GLU A O 1
ATOM 646 N N . ASP A 1 82 ? 2.272 10.316 -5.351 1.00 89.00 82 ASP A N 1
ATOM 647 C CA . ASP A 1 82 ? 1.432 10.186 -4.157 1.00 89.00 82 ASP A CA 1
ATOM 648 C C . ASP A 1 82 ? -0.044 10.531 -4.382 1.00 89.00 82 ASP A C 1
ATOM 650 O O . ASP A 1 82 ? -0.912 9.959 -3.721 1.00 89.00 82 ASP A O 1
ATOM 654 N N . GLN A 1 83 ? -0.332 11.397 -5.355 1.00 91.50 83 GLN A N 1
ATOM 655 C CA . GLN A 1 83 ? -1.679 11.873 -5.686 1.00 91.50 83 GLN A CA 1
ATOM 656 C C . GLN A 1 83 ? -2.719 10.752 -5.839 1.00 91.50 83 GLN A C 1
ATOM 658 O O . GLN A 1 83 ? -3.784 10.865 -5.233 1.00 91.50 83 GLN A O 1
ATOM 663 N N . PRO A 1 84 ? -2.437 9.633 -6.541 1.00 91.12 84 PRO A N 1
ATOM 664 C CA . PRO A 1 84 ? -3.440 8.585 -6.724 1.00 91.12 84 PRO A CA 1
ATOM 665 C C . PRO A 1 84 ? -3.845 7.899 -5.414 1.00 91.12 84 PRO A C 1
ATOM 667 O O . PRO A 1 84 ? -4.907 7.301 -5.327 1.00 91.12 84 PRO A O 1
ATOM 670 N N . TYR A 1 85 ? -3.016 7.969 -4.371 1.00 94.44 85 TYR A N 1
ATOM 671 C CA . TYR A 1 85 ? -3.253 7.276 -3.106 1.00 94.44 85 TYR A CA 1
ATOM 672 C C . TYR A 1 85 ? -4.047 8.105 -2.088 1.00 94.44 85 TYR A C 1
ATOM 674 O O . TYR A 1 85 ? -4.302 7.611 -0.987 1.00 94.44 85 TYR A O 1
ATOM 682 N N . GLN A 1 86 ? -4.446 9.335 -2.427 1.00 94.75 86 GLN A N 1
ATOM 683 C CA . GLN A 1 86 ? -5.164 10.233 -1.516 1.00 94.75 86 GLN A CA 1
ATOM 684 C C . GLN A 1 86 ? -6.498 9.647 -1.051 1.00 94.75 86 GLN A C 1
ATOM 686 O O . GLN A 1 86 ? -6.731 9.543 0.155 1.00 94.75 86 GLN A O 1
ATOM 691 N N . GLU A 1 87 ? -7.326 9.175 -1.985 1.00 94.94 87 GLU A N 1
ATOM 692 C CA . GLU A 1 87 ? -8.620 8.570 -1.651 1.00 94.94 87 GLU A CA 1
ATOM 693 C C . GLU A 1 87 ? -8.454 7.292 -0.824 1.00 94.94 87 GLU A C 1
ATOM 695 O O . GLU A 1 87 ? -9.137 7.099 0.180 1.00 94.94 87 GLU A O 1
ATOM 700 N N . LEU A 1 88 ? -7.471 6.452 -1.162 1.00 95.88 88 LEU A N 1
ATOM 701 C CA . LEU A 1 88 ? -7.171 5.257 -0.372 1.00 95.88 88 LEU A CA 1
ATOM 702 C C . LEU A 1 88 ? -6.748 5.613 1.058 1.00 95.88 88 LEU A C 1
ATOM 704 O O . LEU A 1 88 ? -7.226 5.013 2.017 1.00 95.88 88 LEU A O 1
ATOM 708 N N . SER A 1 89 ? -5.866 6.599 1.212 1.00 94.88 89 SER A N 1
ATOM 709 C CA . SER A 1 89 ? -5.397 7.077 2.513 1.00 94.88 89 SER A CA 1
ATOM 710 C C . SER A 1 89 ? -6.548 7.630 3.362 1.00 94.88 89 SER A C 1
ATOM 712 O O . SER A 1 89 ? -6.635 7.356 4.561 1.00 94.88 89 SER A O 1
ATOM 714 N N . LYS A 1 90 ? -7.480 8.354 2.736 1.00 94.56 90 LYS A N 1
ATOM 715 C CA . LYS A 1 90 ? -8.694 8.862 3.377 1.00 94.56 90 LYS A CA 1
ATOM 716 C C . LYS A 1 90 ? -9.595 7.729 3.875 1.00 94.56 90 LYS A C 1
ATOM 718 O O . LYS A 1 90 ? -9.959 7.736 5.047 1.00 94.56 90 LYS A O 1
ATOM 723 N N . VAL A 1 91 ? -9.887 6.734 3.039 1.00 95.44 91 VAL A N 1
ATOM 724 C CA . VAL A 1 91 ? -10.752 5.590 3.394 1.00 95.44 91 VAL A CA 1
ATOM 725 C C . VAL A 1 91 ? -10.132 4.732 4.499 1.00 95.44 91 VAL A C 1
ATOM 727 O O . VAL A 1 91 ? -10.824 4.297 5.418 1.00 95.44 91 VAL A O 1
ATOM 730 N N . VAL A 1 92 ? -8.809 4.550 4.493 1.00 94.75 92 VAL A N 1
ATOM 731 C CA . VAL A 1 92 ? -8.108 3.867 5.593 1.00 94.75 92 VAL A CA 1
ATOM 732 C C . VAL A 1 92 ? -8.324 4.585 6.929 1.00 94.75 92 VAL A C 1
ATOM 734 O O . VAL A 1 92 ? -8.602 3.923 7.926 1.00 94.75 92 VAL A O 1
ATOM 737 N N . ARG A 1 93 ? -8.237 5.921 6.966 1.00 93.06 93 ARG A N 1
ATOM 738 C CA . ARG A 1 93 ? -8.459 6.703 8.197 1.00 93.06 93 ARG A CA 1
ATOM 739 C C . ARG A 1 93 ? -9.929 6.728 8.622 1.00 93.06 93 ARG A C 1
ATOM 741 O O . ARG A 1 93 ? -10.254 6.506 9.784 1.00 93.06 93 ARG A O 1
ATOM 748 N N . GLN A 1 94 ? -10.820 7.009 7.679 1.00 92.50 94 GLN A N 1
ATOM 749 C CA . GLN A 1 94 ? -12.224 7.293 7.975 1.00 92.50 94 GLN A CA 1
ATOM 750 C C . GLN A 1 94 ? -13.064 6.032 8.165 1.00 92.50 94 GLN A C 1
ATOM 752 O O . GLN A 1 94 ? -13.962 6.035 8.996 1.00 92.50 94 GLN A O 1
ATOM 757 N N . SER A 1 95 ? -12.769 4.958 7.434 1.00 93.00 95 SER A N 1
ATOM 758 C CA . SER A 1 95 ? -13.527 3.708 7.526 1.00 93.00 95 SER A CA 1
ATOM 759 C C . SER A 1 95 ? -12.798 2.710 8.414 1.00 93.00 95 SER A C 1
ATOM 761 O O . SER A 1 95 ? -13.300 2.322 9.461 1.00 93.00 95 SER A O 1
ATOM 763 N N . PHE A 1 96 ? -11.575 2.325 8.041 1.00 93.50 96 PHE A N 1
ATOM 764 C CA . PHE A 1 96 ? -10.900 1.198 8.687 1.00 93.50 96 PHE A CA 1
ATOM 765 C C . PHE A 1 96 ? -10.370 1.522 10.091 1.00 93.50 96 PHE A C 1
ATOM 767 O O . PHE A 1 96 ? -10.619 0.769 11.025 1.00 93.50 96 PHE A O 1
ATOM 774 N N . MET A 1 97 ? -9.670 2.647 10.276 1.00 93.06 97 MET A N 1
ATOM 775 C CA . MET A 1 97 ? -9.180 3.042 11.607 1.00 93.06 97 MET A CA 1
ATOM 776 C C . MET A 1 97 ? -10.325 3.397 12.558 1.00 93.06 97 MET A C 1
ATOM 778 O O . MET A 1 97 ? -10.240 3.103 13.747 1.00 93.06 97 MET A O 1
ATOM 782 N N . SER A 1 98 ? -11.399 3.990 12.033 1.00 91.62 98 SER A N 1
ATOM 783 C CA . SER A 1 98 ? -12.577 4.325 12.837 1.00 91.62 98 SER A CA 1
ATOM 784 C C . SER A 1 98 ? -13.373 3.074 13.233 1.00 91.62 98 SER A C 1
ATOM 786 O O . SER A 1 98 ? -13.877 3.022 14.350 1.00 91.62 98 SER A O 1
ATOM 788 N N . ALA A 1 99 ? -13.417 2.036 12.383 1.00 92.38 99 ALA A N 1
ATOM 789 C CA . ALA A 1 99 ? -13.962 0.726 12.752 1.00 92.38 99 ALA A CA 1
ATOM 790 C C . ALA A 1 99 ? -13.192 0.123 13.941 1.00 92.38 99 ALA A C 1
ATOM 792 O O . ALA A 1 99 ? -13.795 -0.159 14.971 1.00 92.38 99 ALA A O 1
ATOM 793 N N . ILE A 1 100 ? -11.853 0.107 13.864 1.00 90.69 100 ILE A N 1
ATOM 794 C CA . ILE A 1 100 ? -10.977 -0.395 14.941 1.00 90.69 100 ILE A CA 1
ATOM 795 C C . ILE A 1 100 ? -11.186 0.335 16.273 1.00 90.69 100 ILE A C 1
ATOM 797 O O . ILE A 1 100 ? -11.107 -0.273 17.340 1.00 90.69 100 ILE A O 1
ATOM 801 N N . LEU A 1 101 ? -11.421 1.647 16.231 1.00 88.81 101 LEU A N 1
ATOM 802 C CA . LEU A 1 101 ? -11.655 2.458 17.429 1.00 88.81 101 LEU A CA 1
ATOM 803 C C . LEU A 1 101 ? -13.092 2.364 17.956 1.00 88.81 101 LEU A C 1
ATOM 805 O O . LEU A 1 101 ? -13.342 2.743 19.100 1.00 88.81 101 LEU A O 1
ATOM 809 N N . GLY A 1 102 ? -14.044 1.944 17.119 1.00 88.00 102 GLY A N 1
ATOM 810 C CA . GLY A 1 102 ? -15.479 2.078 17.375 1.00 88.00 102 GLY A CA 1
ATOM 811 C C . GLY A 1 102 ? -15.971 3.533 17.449 1.00 88.00 102 GLY A C 1
ATOM 812 O O . GLY A 1 102 ? -17.106 3.768 17.851 1.00 88.00 102 GLY A O 1
ATOM 813 N N . ASN A 1 103 ? -15.128 4.505 17.090 1.00 87.75 103 ASN A N 1
ATOM 814 C CA . ASN A 1 103 ? -15.356 5.949 17.182 1.00 87.75 103 ASN A CA 1
ATOM 815 C C . ASN A 1 103 ? -14.644 6.659 16.016 1.00 87.75 103 ASN A C 1
ATOM 817 O O . ASN A 1 103 ? -13.699 6.099 15.453 1.00 87.75 103 ASN A O 1
ATOM 821 N N . PRO A 1 104 ? -15.050 7.890 15.643 1.00 87.38 104 PRO A N 1
ATOM 822 C CA . PRO A 1 104 ? -14.339 8.656 14.622 1.00 87.38 104 PRO A CA 1
ATOM 823 C C . PRO A 1 104 ? -12.884 8.897 15.044 1.00 87.38 104 PRO A C 1
ATOM 825 O O . PRO A 1 104 ? -12.627 9.466 16.103 1.00 87.38 104 PRO A O 1
ATOM 828 N N . ALA A 1 105 ? -11.943 8.464 14.204 1.00 83.81 105 ALA A N 1
ATOM 829 C CA . ALA A 1 105 ? -10.516 8.539 14.499 1.00 83.81 105 ALA A CA 1
ATOM 830 C C . ALA A 1 105 ? -9.995 9.986 14.494 1.00 83.81 105 ALA A C 1
ATOM 832 O O . ALA A 1 105 ? -10.158 10.708 13.505 1.00 83.81 105 ALA A O 1
ATOM 833 N N . ASN A 1 106 ? -9.308 10.395 15.566 1.00 90.94 106 ASN A N 1
ATOM 834 C CA . ASN A 1 106 ? -8.602 11.675 15.606 1.00 90.94 106 ASN A CA 1
ATOM 835 C C . ASN A 1 106 ? -7.305 11.622 14.772 1.00 90.94 106 ASN A C 1
ATOM 837 O O . ASN A 1 106 ? -6.747 10.551 14.515 1.00 90.94 106 ASN A O 1
ATOM 841 N N . GLU A 1 107 ? -6.771 12.777 14.369 1.00 89.75 107 GLU A N 1
ATOM 842 C CA . GLU A 1 107 ? -5.553 12.838 13.549 1.00 89.75 107 GLU A CA 1
ATOM 843 C C . GLU A 1 107 ? -4.325 12.271 14.284 1.00 89.75 107 GLU A C 1
ATOM 845 O O . GLU A 1 107 ? -3.533 11.530 13.694 1.00 89.75 107 GLU A O 1
ATOM 850 N N . GLU A 1 108 ? -4.199 12.540 15.587 1.00 91.31 108 GLU A N 1
ATOM 851 C CA . GLU A 1 108 ? -3.103 11.999 16.401 1.00 91.31 108 GLU A CA 1
ATOM 852 C C . GLU A 1 108 ? -3.184 10.476 16.564 1.00 91.31 108 GLU A C 1
ATOM 854 O O . GLU A 1 108 ? -2.163 9.788 16.511 1.00 91.31 108 GLU A O 1
ATOM 859 N N . GLU A 1 109 ? -4.394 9.931 16.698 1.00 90.38 109 GLU A N 1
ATOM 860 C CA . GLU A 1 109 ? -4.629 8.486 16.787 1.00 90.38 109 GLU A CA 1
ATOM 861 C C . GLU A 1 109 ? -4.311 7.806 15.455 1.00 90.38 109 GLU A C 1
ATOM 863 O O . GLU A 1 109 ? -3.607 6.794 15.420 1.00 90.38 109 GLU A O 1
ATOM 868 N N . CYS A 1 110 ? -4.738 8.413 14.343 1.00 90.88 110 CYS A N 1
ATOM 869 C CA . CYS A 1 110 ? -4.384 7.958 13.001 1.00 90.88 110 CYS A CA 1
ATOM 870 C C . CYS A 1 110 ? -2.863 7.931 12.809 1.00 90.88 110 CYS A C 1
ATOM 872 O O . CYS A 1 110 ? -2.311 6.968 12.264 1.00 90.88 110 CYS A O 1
ATOM 874 N N . TYR A 1 111 ? -2.166 8.976 13.267 1.00 91.81 111 TYR A N 1
ATOM 875 C CA . TYR A 1 111 ? -0.710 9.022 13.222 1.00 91.81 111 TYR A CA 1
ATOM 876 C C . TYR A 1 111 ? -0.089 7.909 14.072 1.00 91.81 111 TYR A C 1
ATOM 878 O O . TYR A 1 111 ? 0.747 7.161 13.559 1.00 91.81 111 TYR A O 1
ATOM 886 N N . LEU A 1 112 ? -0.531 7.738 15.321 1.00 93.19 112 LEU A N 1
ATOM 887 C CA . LEU A 1 112 ? -0.049 6.690 16.221 1.00 93.19 112 LEU A CA 1
ATOM 888 C C . LEU A 1 112 ? -0.237 5.291 15.617 1.00 93.19 112 LEU A C 1
ATOM 890 O O . LEU A 1 112 ? 0.698 4.493 15.602 1.00 93.19 112 LEU A O 1
ATOM 894 N N . PHE A 1 113 ? -1.403 4.996 15.047 1.00 92.44 113 PHE A N 1
ATOM 895 C CA . PHE A 1 113 ? -1.680 3.697 14.431 1.00 92.44 113 PHE A CA 1
ATOM 896 C C . PHE A 1 113 ? -0.900 3.444 13.148 1.00 92.44 113 PHE A C 1
ATOM 898 O O . PHE A 1 113 ? -0.588 2.287 12.844 1.00 92.44 113 PHE A O 1
ATOM 905 N N . SER A 1 114 ? -0.529 4.505 12.430 1.00 92.50 114 SER A N 1
ATOM 906 C CA . SER A 1 114 ? 0.327 4.392 11.251 1.00 92.50 114 SER A CA 1
ATOM 907 C C . SER A 1 114 ? 1.751 3.933 11.577 1.00 92.50 114 SER A C 1
ATOM 909 O O . SER A 1 114 ? 2.430 3.361 10.714 1.00 92.50 114 SER A O 1
ATOM 911 N N . LEU A 1 115 ? 2.201 4.142 12.820 1.00 92.31 115 LEU A N 1
ATOM 912 C CA . LEU A 1 115 ? 3.530 3.748 13.267 1.00 92.31 115 LEU A CA 1
ATOM 913 C C . LEU A 1 115 ? 3.682 2.221 13.321 1.00 92.31 115 LEU A C 1
ATOM 915 O O . LEU A 1 115 ? 2.719 1.481 13.538 1.00 92.31 115 LEU A O 1
ATOM 919 N N . PRO A 1 116 ? 4.910 1.710 13.145 1.00 91.31 116 PRO A N 1
ATOM 920 C CA . PRO A 1 116 ? 5.183 0.292 13.320 1.00 91.31 116 PRO A CA 1
ATOM 921 C C . PRO A 1 116 ? 5.004 -0.141 14.784 1.00 91.31 116 PRO A C 1
ATOM 923 O O . PRO A 1 116 ? 5.144 0.651 15.716 1.00 91.31 116 PRO A O 1
ATOM 926 N N . VAL A 1 1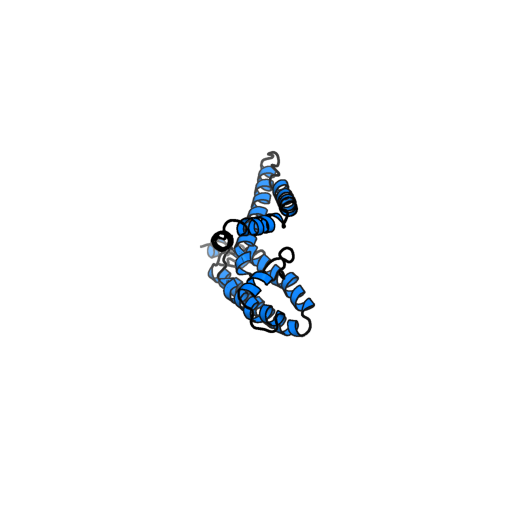17 ? 4.781 -1.442 14.989 1.00 90.38 117 VAL A N 1
ATOM 927 C CA . VAL A 1 117 ? 4.532 -2.042 16.316 1.00 90.38 117 VAL A CA 1
ATOM 928 C C . VAL A 1 117 ? 5.666 -1.774 17.313 1.00 90.38 117 VAL A C 1
ATOM 930 O O . VAL A 1 117 ? 5.429 -1.548 18.494 1.00 90.38 117 VAL A O 1
ATOM 933 N N . ASN A 1 118 ? 6.915 -1.704 16.845 1.00 92.38 118 ASN A N 1
ATOM 934 C CA . ASN A 1 118 ? 8.069 -1.382 17.693 1.00 92.38 118 ASN A CA 1
ATOM 935 C C . ASN A 1 118 ? 8.135 0.091 18.145 1.00 92.38 118 ASN A C 1
ATOM 937 O O . ASN A 1 118 ? 8.997 0.435 18.950 1.00 92.38 118 ASN A O 1
ATOM 941 N N . MET A 1 119 ? 7.259 0.948 17.624 1.00 91.75 119 MET A N 1
ATOM 942 C CA . MET A 1 119 ? 7.061 2.334 18.051 1.00 91.75 119 MET A CA 1
ATOM 943 C C . MET A 1 119 ? 5.705 2.531 18.749 1.00 91.75 119 MET A C 1
ATOM 945 O O . MET A 1 119 ? 5.295 3.668 18.952 1.00 91.75 119 MET A O 1
ATOM 949 N N . GLY A 1 120 ? 5.020 1.443 19.127 1.00 90.06 120 GLY A N 1
ATOM 950 C CA . GLY A 1 120 ? 3.725 1.496 19.811 1.00 90.06 120 GLY A CA 1
ATOM 951 C C . GLY A 1 120 ? 2.517 1.708 18.894 1.00 90.06 120 GLY A C 1
ATOM 952 O O . GLY A 1 120 ? 1.438 1.988 19.401 1.00 90.06 120 GLY A O 1
ATOM 953 N N . GLY A 1 121 ? 2.683 1.587 17.572 1.00 93.19 121 GLY A N 1
ATOM 954 C CA . GLY A 1 121 ? 1.580 1.674 16.610 1.00 93.19 121 GLY A CA 1
ATOM 955 C C . GLY A 1 121 ? 1.016 0.318 16.173 1.00 93.19 121 GLY A C 1
ATOM 956 O O . GLY A 1 121 ? 1.446 -0.738 16.638 1.00 93.19 121 GLY A O 1
ATOM 957 N N . LEU A 1 122 ? 0.071 0.346 15.228 1.00 92.94 122 LEU A N 1
ATOM 958 C CA . LEU A 1 122 ? -0.621 -0.840 14.696 1.00 92.94 122 LEU A CA 1
ATOM 959 C C . LEU A 1 122 ? -0.128 -1.266 13.308 1.00 92.94 122 LEU A C 1
ATOM 961 O O . LEU A 1 122 ? -0.687 -2.182 12.705 1.00 92.94 122 LEU A O 1
ATOM 965 N N . ALA A 1 123 ? 0.921 -0.615 12.800 1.00 93.38 123 ALA A N 1
ATOM 966 C CA . ALA A 1 123 ? 1.441 -0.796 11.450 1.00 93.38 123 ALA A CA 1
ATOM 967 C C . ALA A 1 123 ? 0.382 -0.580 10.351 1.00 93.38 123 ALA A C 1
ATOM 969 O O . ALA A 1 123 ? 0.480 -1.167 9.273 1.00 93.38 123 ALA A O 1
ATOM 970 N N . LEU A 1 124 ? -0.610 0.285 10.592 1.00 93.00 124 LEU A N 1
ATOM 971 C CA . LEU A 1 124 ? -1.603 0.703 9.598 1.00 93.00 124 LEU A CA 1
ATOM 972 C C . LEU A 1 124 ? -1.025 1.823 8.735 1.00 93.00 124 LEU A C 1
ATOM 974 O O . LEU A 1 124 ? -1.444 2.976 8.805 1.00 93.00 124 LEU A O 1
ATOM 978 N N . THR A 1 125 ? 0.029 1.495 7.990 1.00 89.94 125 THR A N 1
ATOM 979 C CA . THR A 1 125 ? 0.853 2.510 7.343 1.00 89.94 125 THR A CA 1
ATOM 980 C C . THR A 1 125 ? 0.064 3.287 6.296 1.00 89.94 125 THR A C 1
ATOM 982 O O . THR A 1 125 ? -0.570 2.700 5.420 1.00 89.94 125 THR A O 1
ATOM 985 N N . ASP A 1 126 ? 0.166 4.612 6.372 1.00 90.44 126 ASP A N 1
ATOM 986 C CA . ASP A 1 126 ? -0.422 5.521 5.398 1.00 90.44 126 ASP A CA 1
ATOM 987 C C . ASP A 1 126 ? 0.188 5.295 3.999 1.00 90.44 126 ASP A C 1
ATOM 989 O O . ASP A 1 126 ? 1.408 5.449 3.846 1.00 90.44 126 ASP A O 1
ATOM 993 N N . PRO A 1 127 ? -0.631 4.965 2.979 1.00 91.81 127 PRO A N 1
ATOM 994 C CA . PRO A 1 127 ? -0.168 4.768 1.611 1.00 91.81 127 PRO A CA 1
ATOM 995 C C . PRO A 1 127 ? 0.632 5.950 1.056 1.00 91.81 127 PRO A C 1
ATOM 997 O O . PRO A 1 127 ? 1.603 5.720 0.342 1.00 91.81 127 PRO A O 1
ATOM 1000 N N . ILE A 1 128 ? 0.284 7.193 1.406 1.00 93.06 128 ILE A N 1
ATOM 1001 C CA . ILE A 1 128 ? 0.969 8.400 0.907 1.00 93.06 128 ILE A CA 1
ATOM 1002 C C . ILE A 1 128 ? 2.413 8.445 1.415 1.00 93.06 128 ILE A C 1
ATOM 1004 O O . ILE A 1 128 ? 3.346 8.707 0.663 1.00 93.06 128 ILE A O 1
ATOM 1008 N N . ARG A 1 129 ? 2.632 8.119 2.693 1.00 88.94 129 ARG A N 1
ATOM 1009 C CA . ARG A 1 129 ? 3.966 8.166 3.316 1.00 88.94 129 ARG A CA 1
ATOM 1010 C C . ARG A 1 129 ? 4.908 7.082 2.790 1.00 88.94 129 ARG A C 1
ATOM 1012 O O . ARG A 1 129 ? 6.125 7.200 2.944 1.00 88.94 129 ARG A O 1
ATOM 1019 N N . THR A 1 130 ? 4.376 6.009 2.202 1.00 90.56 130 THR A N 1
ATOM 1020 C CA . THR A 1 130 ? 5.185 4.881 1.720 1.00 90.56 130 THR A CA 1
ATOM 1021 C C . THR A 1 130 ? 5.589 4.980 0.258 1.00 90.56 130 THR A C 1
ATOM 1023 O O . THR A 1 130 ? 6.463 4.210 -0.139 1.00 90.56 130 THR A O 1
ATOM 1026 N N . THR A 1 131 ? 5.016 5.890 -0.534 1.00 91.75 131 THR A N 1
ATOM 1027 C CA . THR A 1 131 ? 5.287 5.987 -1.981 1.00 91.75 131 THR A CA 1
ATOM 1028 C C . THR A 1 131 ? 6.769 6.208 -2.265 1.00 91.75 131 THR A C 1
ATOM 1030 O O . THR A 1 131 ? 7.416 5.349 -2.865 1.00 91.75 131 THR A O 1
ATOM 1033 N N . LEU A 1 132 ? 7.328 7.301 -1.740 1.00 91.88 132 LEU A N 1
ATOM 1034 C CA . LEU A 1 132 ? 8.718 7.694 -1.961 1.00 91.88 132 LEU A CA 1
ATOM 1035 C C . LEU A 1 132 ? 9.690 6.625 -1.455 1.00 91.88 132 LEU A C 1
ATOM 1037 O O . LEU A 1 132 ? 10.548 6.156 -2.195 1.00 91.88 132 LEU A O 1
ATOM 1041 N N . THR A 1 133 ? 9.513 6.180 -0.209 1.00 91.19 133 THR A N 1
ATOM 1042 C CA . THR A 1 133 ? 10.413 5.189 0.404 1.00 91.19 133 THR A CA 1
ATOM 1043 C C . THR A 1 133 ? 10.388 3.841 -0.317 1.00 91.19 133 THR A C 1
ATOM 1045 O O . THR A 1 133 ? 11.414 3.163 -0.393 1.00 91.19 133 THR A O 1
ATOM 1048 N N . SER A 1 134 ? 9.238 3.442 -0.868 1.00 91.19 134 SER A N 1
ATOM 1049 C CA . SER A 1 134 ? 9.119 2.213 -1.656 1.00 91.19 134 SER A CA 1
ATOM 1050 C C . SER A 1 134 ? 9.831 2.355 -2.997 1.00 91.19 134 SER A C 1
ATOM 1052 O O . SER A 1 134 ? 10.616 1.478 -3.359 1.00 91.19 134 SER A O 1
ATOM 1054 N N . TYR A 1 135 ? 9.609 3.462 -3.705 1.00 92.94 135 TYR A N 1
ATOM 1055 C CA . TYR A 1 135 ? 10.274 3.742 -4.975 1.00 92.94 135 TYR A CA 1
ATOM 1056 C C . TYR A 1 135 ? 11.802 3.817 -4.822 1.00 92.94 135 TYR A C 1
ATOM 1058 O O . TYR A 1 135 ? 12.528 3.110 -5.520 1.00 92.94 135 TYR A O 1
ATOM 1066 N N . GLU A 1 136 ? 12.304 4.562 -3.833 1.00 92.62 136 GLU A N 1
ATOM 1067 C CA . GLU A 1 136 ? 13.739 4.650 -3.527 1.00 92.62 136 GLU A CA 1
ATOM 1068 C C . GLU A 1 136 ? 14.353 3.282 -3.214 1.00 92.62 136 GLU A C 1
ATOM 1070 O O . GLU A 1 136 ? 15.437 2.959 -3.698 1.00 92.62 136 GLU A O 1
ATOM 1075 N N . ALA A 1 137 ? 13.656 2.443 -2.441 1.00 90.69 137 ALA A N 1
ATOM 1076 C CA . ALA A 1 137 ? 14.125 1.093 -2.140 1.00 90.69 137 ALA A CA 1
ATOM 1077 C C . ALA A 1 137 ? 14.217 0.210 -3.400 1.00 90.69 137 ALA A C 1
ATOM 1079 O O . ALA A 1 137 ? 15.131 -0.608 -3.511 1.00 90.69 137 ALA A O 1
ATOM 1080 N N . SER A 1 138 ? 13.285 0.375 -4.345 1.00 91.62 138 SER A N 1
ATOM 1081 C CA . SER A 1 138 ? 13.297 -0.309 -5.646 1.00 91.62 138 SER A CA 1
ATOM 1082 C C . SER A 1 138 ? 14.479 0.143 -6.508 1.00 91.62 138 SER A C 1
ATOM 1084 O O . SER A 1 138 ? 15.208 -0.682 -7.067 1.00 91.62 138 SER A O 1
ATOM 1086 N N . MET A 1 139 ? 14.709 1.457 -6.554 1.00 91.75 139 MET A N 1
ATOM 1087 C CA . MET A 1 139 ? 15.805 2.074 -7.296 1.00 91.75 139 MET A CA 1
ATOM 1088 C C . MET A 1 139 ? 17.170 1.668 -6.750 1.00 91.75 139 MET A C 1
ATOM 1090 O O . MET A 1 139 ? 18.038 1.269 -7.522 1.00 91.75 139 MET A O 1
ATOM 1094 N N . GLU A 1 140 ? 17.354 1.704 -5.430 1.00 90.94 140 GLU A N 1
ATOM 1095 C CA . GLU A 1 140 ? 18.611 1.303 -4.792 1.00 90.94 140 GLU A CA 1
ATOM 1096 C C . GLU A 1 140 ? 18.923 -0.176 -5.061 1.00 90.94 140 GLU A C 1
ATOM 1098 O O . GLU A 1 140 ? 20.042 -0.512 -5.447 1.00 90.94 140 GLU A O 1
ATOM 1103 N N . GLY A 1 141 ? 17.923 -1.059 -4.945 1.00 88.44 141 GLY A N 1
ATOM 1104 C CA . GLY A 1 141 ? 18.097 -2.481 -5.252 1.00 88.44 141 GLY A CA 1
ATOM 1105 C C . GLY A 1 141 ? 18.442 -2.731 -6.723 1.00 88.44 141 GLY A C 1
ATOM 1106 O O . GLY A 1 141 ? 19.335 -3.519 -7.031 1.00 88.44 141 GLY A O 1
ATOM 1107 N N . SER A 1 142 ? 17.778 -2.026 -7.640 1.00 89.94 142 SER A N 1
ATOM 1108 C CA . SER A 1 142 ? 18.039 -2.146 -9.081 1.00 89.94 142 SER A CA 1
ATOM 1109 C C . SER A 1 142 ? 19.415 -1.601 -9.462 1.00 89.94 142 SER A C 1
ATOM 1111 O O . SER A 1 142 ? 20.104 -2.186 -10.297 1.00 89.94 142 SER A O 1
ATOM 1113 N N . LYS A 1 143 ? 19.849 -0.513 -8.819 1.00 90.25 143 LYS A N 1
ATOM 1114 C CA . LYS A 1 143 ? 21.177 0.073 -9.000 1.00 90.25 143 LYS A CA 1
ATOM 1115 C C . LYS A 1 143 ? 22.276 -0.888 -8.561 1.00 90.25 143 LYS A C 1
ATOM 1117 O O . LYS A 1 143 ? 23.224 -1.088 -9.316 1.00 90.25 143 LYS A O 1
ATOM 1122 N N . GLU A 1 144 ? 22.133 -1.515 -7.394 1.00 88.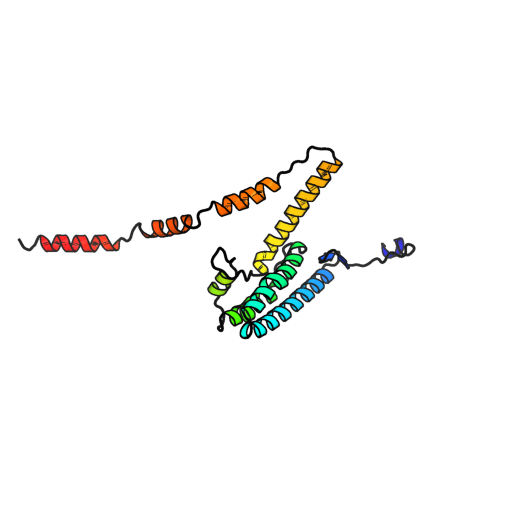12 144 GLU A N 1
ATOM 1123 C CA . GLU A 1 144 ? 23.099 -2.511 -6.918 1.00 88.12 144 GLU A CA 1
ATOM 1124 C C . GLU A 1 144 ? 23.220 -3.671 -7.918 1.00 88.12 144 GLU A C 1
ATOM 1126 O O . GLU A 1 144 ? 24.325 -4.032 -8.322 1.00 88.12 144 GLU A O 1
ATOM 1131 N N . LEU A 1 145 ? 22.096 -4.196 -8.414 1.00 87.44 145 LEU A N 1
ATOM 1132 C CA . LEU A 1 145 ? 22.100 -5.254 -9.430 1.00 87.44 145 LEU A CA 1
ATOM 1133 C C . LEU A 1 145 ? 22.741 -4.810 -10.754 1.00 87.44 145 LEU A C 1
ATOM 1135 O O . LEU A 1 145 ? 23.493 -5.574 -11.364 1.00 87.44 145 LEU A O 1
ATOM 1139 N N . TYR A 1 146 ? 22.478 -3.581 -11.197 1.00 88.88 146 TYR A N 1
ATOM 1140 C CA . TYR A 1 146 ? 23.067 -3.022 -12.412 1.00 88.88 146 TYR A CA 1
ATOM 1141 C C . TYR A 1 146 ? 24.588 -2.846 -12.292 1.00 88.88 146 TYR A C 1
ATOM 1143 O O . TYR A 1 146 ? 25.334 -3.210 -13.208 1.00 88.88 146 TYR A O 1
ATOM 1151 N N . GLU A 1 147 ? 25.065 -2.336 -11.155 1.00 87.94 147 GLU A N 1
ATOM 1152 C CA . GLU A 1 147 ? 26.493 -2.201 -10.862 1.00 87.94 147 GLU A CA 1
ATOM 1153 C C . GLU A 1 147 ? 27.182 -3.571 -10.848 1.00 87.94 147 GLU A C 1
ATOM 1155 O O . GLU A 1 147 ? 28.223 -3.740 -11.487 1.00 87.94 147 GLU A O 1
ATOM 1160 N N . LEU A 1 148 ? 26.567 -4.575 -10.213 1.00 85.75 148 LEU A N 1
ATOM 1161 C CA . LEU A 1 148 ? 27.067 -5.952 -10.207 1.00 85.75 148 LEU A CA 1
ATOM 1162 C C . LEU A 1 148 ? 27.134 -6.548 -11.620 1.00 85.75 148 LEU A C 1
ATOM 1164 O O . LEU A 1 148 ? 28.166 -7.105 -11.997 1.00 85.75 148 LEU A O 1
ATOM 1168 N N . SER A 1 149 ? 26.074 -6.391 -12.419 1.00 87.06 149 SER A N 1
ATOM 1169 C CA . SER A 1 149 ? 26.036 -6.859 -13.811 1.00 87.06 149 SER A CA 1
ATOM 1170 C C . SER A 1 149 ? 27.129 -6.202 -14.657 1.00 87.06 149 SER A C 1
ATOM 1172 O O . SER A 1 149 ? 27.838 -6.874 -15.412 1.00 87.06 149 SER A O 1
ATOM 1174 N N . THR A 1 150 ? 27.336 -4.897 -14.473 1.00 87.25 150 THR A N 1
ATOM 1175 C CA . THR A 1 150 ? 28.380 -4.139 -15.171 1.00 87.25 150 THR A CA 1
ATOM 1176 C C . THR A 1 150 ? 29.776 -4.599 -14.755 1.00 87.25 150 THR A C 1
ATOM 1178 O O . THR A 1 150 ? 30.640 -4.793 -15.612 1.00 87.25 150 THR A O 1
ATOM 1181 N N . CYS A 1 151 ? 30.007 -4.820 -13.458 1.00 85.12 151 CYS A N 1
ATOM 1182 C CA . CYS A 1 151 ? 31.274 -5.347 -12.960 1.00 85.12 151 CYS A CA 1
ATOM 1183 C C . CYS A 1 151 ? 31.570 -6.749 -13.503 1.00 85.12 151 CYS A C 1
ATOM 1185 O O . CYS A 1 151 ? 32.711 -7.013 -13.888 1.00 85.12 151 CYS A O 1
ATOM 1187 N N . PHE A 1 152 ? 30.549 -7.610 -13.584 1.00 85.81 152 PHE A N 1
ATOM 1188 C CA . PHE A 1 152 ? 30.649 -8.950 -14.159 1.00 85.81 152 PHE A CA 1
ATOM 1189 C C . PHE A 1 152 ? 31.050 -8.902 -15.639 1.00 85.81 152 PHE A C 1
ATOM 1191 O O . PHE A 1 152 ? 32.047 -9.510 -16.026 1.00 85.81 152 PHE A O 1
ATOM 1198 N N . HIS A 1 153 ? 30.346 -8.110 -16.455 1.00 86.75 153 HIS A N 1
ATOM 1199 C CA . HIS A 1 153 ? 30.645 -7.977 -17.887 1.00 86.75 153 HIS A CA 1
ATOM 1200 C C . HIS A 1 153 ? 32.037 -7.386 -18.143 1.00 86.75 153 HIS A C 1
ATOM 1202 O O . HIS A 1 153 ? 32.733 -7.805 -19.065 1.00 86.75 153 HIS A O 1
ATOM 1208 N N . ARG A 1 154 ? 32.474 -6.434 -17.310 1.00 87.81 154 ARG A N 1
ATOM 1209 C CA . ARG A 1 154 ? 33.786 -5.779 -17.436 1.00 87.81 154 ARG A CA 1
ATOM 1210 C C . ARG A 1 154 ? 34.934 -6.556 -16.781 1.00 87.81 154 ARG A C 1
ATOM 1212 O O . ARG A 1 154 ? 36.064 -6.078 -16.823 1.00 87.81 154 ARG A O 1
ATOM 1219 N N . LYS A 1 155 ? 34.668 -7.716 -16.158 1.00 83.88 155 LYS A N 1
ATOM 1220 C CA . LYS A 1 155 ? 35.635 -8.499 -15.358 1.00 83.88 155 LYS A CA 1
ATOM 1221 C C . LYS A 1 155 ? 36.376 -7.665 -14.302 1.00 83.88 155 LYS A C 1
ATOM 1223 O O . LYS A 1 155 ? 37.502 -7.973 -13.920 1.00 83.88 155 LYS A O 1
ATOM 1228 N N . THR A 1 156 ? 35.753 -6.591 -13.827 1.00 79.62 156 THR A N 1
ATOM 1229 C CA . THR A 1 156 ? 36.299 -5.785 -12.732 1.00 79.62 156 THR A CA 1
ATOM 1230 C C . THR A 1 156 ? 35.950 -6.444 -11.401 1.00 79.62 156 THR A C 1
ATOM 1232 O O . THR A 1 156 ? 34.879 -7.049 -11.304 1.00 79.62 156 THR A O 1
ATOM 1235 N N . PRO A 1 157 ? 36.784 -6.306 -10.357 1.00 78.12 157 PRO A N 1
ATOM 1236 C CA . PRO A 1 157 ? 36.474 -6.862 -9.046 1.00 78.12 157 PRO A CA 1
ATOM 1237 C C . PRO A 1 157 ? 35.121 -6.348 -8.544 1.00 78.12 157 PRO A C 1
ATOM 1239 O O . PRO A 1 157 ? 34.846 -5.145 -8.582 1.00 78.12 157 PRO A O 1
ATOM 1242 N N . ILE A 1 158 ? 34.281 -7.276 -8.084 1.00 71.25 158 ILE A N 1
ATOM 1243 C CA . ILE A 1 158 ? 32.941 -6.981 -7.584 1.00 71.25 158 ILE A CA 1
ATOM 1244 C C . ILE A 1 158 ? 33.069 -6.112 -6.332 1.00 71.25 158 ILE A C 1
ATOM 1246 O O . ILE A 1 158 ? 33.544 -6.555 -5.285 1.00 71.25 158 ILE A O 1
ATOM 1250 N N . LYS A 1 159 ? 32.625 -4.859 -6.427 1.00 64.75 159 LYS A N 1
ATOM 1251 C CA . LYS A 1 159 ? 32.571 -3.946 -5.285 1.00 64.75 159 LYS A CA 1
ATOM 1252 C C . LYS A 1 159 ? 31.248 -4.155 -4.544 1.00 64.75 159 LYS A C 1
ATOM 1254 O O . LYS A 1 159 ? 30.313 -3.382 -4.711 1.00 64.75 159 LYS A O 1
ATOM 1259 N N . CYS A 1 160 ? 31.160 -5.194 -3.713 1.00 54.97 160 CYS A N 1
ATOM 1260 C CA . CYS A 1 160 ? 30.009 -5.411 -2.827 1.00 54.97 160 CYS A CA 1
ATOM 1261 C C . CYS A 1 160 ? 29.969 -4.334 -1.727 1.00 54.97 160 CYS A C 1
ATOM 1263 O O . CYS A 1 160 ? 30.484 -4.538 -0.628 1.00 54.97 160 CYS A O 1
ATOM 1265 N N . THR A 1 161 ? 29.391 -3.165 -2.011 1.00 59.81 161 THR A N 1
ATOM 1266 C CA . THR A 1 161 ? 29.292 -2.064 -1.032 1.00 59.81 161 THR A CA 1
ATOM 1267 C C . THR A 1 161 ? 27.937 -2.000 -0.308 1.00 59.81 161 THR A C 1
ATOM 1269 O O . THR A 1 161 ? 27.863 -1.401 0.769 1.00 59.81 161 THR A O 1
ATOM 1272 N N . GLY A 1 162 ? 26.883 -2.645 -0.831 1.00 53.91 162 GLY A N 1
ATOM 1273 C CA . GLY A 1 162 ? 25.513 -2.573 -0.296 1.00 53.91 162 GLY A CA 1
ATOM 1274 C C . GLY A 1 162 ? 25.232 -3.481 0.909 1.00 53.91 162 GLY A C 1
ATOM 1275 O O . GLY A 1 162 ? 24.640 -3.036 1.899 1.00 53.91 162 GLY A O 1
ATOM 1276 N N . ALA A 1 163 ? 25.741 -4.719 0.908 1.00 51.44 163 ALA A N 1
ATOM 1277 C CA . ALA A 1 163 ? 25.485 -5.701 1.976 1.00 51.44 163 ALA A CA 1
ATOM 1278 C C . ALA A 1 163 ? 25.983 -5.270 3.377 1.00 51.44 163 ALA A C 1
ATOM 1280 O O . ALA A 1 163 ? 25.389 -5.635 4.400 1.00 51.44 163 ALA A O 1
ATOM 1281 N N . ARG A 1 164 ? 27.037 -4.441 3.447 1.00 46.56 164 ARG A N 1
ATOM 1282 C CA . ARG A 1 164 ? 27.543 -3.887 4.717 1.00 46.56 164 ARG A CA 1
ATOM 1283 C C . ARG A 1 164 ? 26.595 -2.836 5.299 1.00 46.56 164 ARG A C 1
ATOM 1285 O O . ARG A 1 164 ? 26.286 -2.881 6.483 1.00 46.56 164 ARG A O 1
ATOM 1292 N N . LYS A 1 165 ? 26.020 -1.963 4.465 1.00 48.72 165 LYS A N 1
ATOM 1293 C CA . LYS A 1 165 ? 25.195 -0.836 4.935 1.00 48.72 165 LYS A CA 1
ATOM 1294 C C . LYS A 1 165 ? 23.827 -1.260 5.476 1.00 48.72 165 LYS A C 1
ATOM 1296 O O . LYS A 1 165 ? 23.336 -0.630 6.411 1.00 48.72 165 LYS A O 1
ATOM 1301 N N . SER A 1 166 ? 23.184 -2.299 4.933 1.00 46.12 166 SER A N 1
ATOM 1302 C CA . SER A 1 166 ? 21.853 -2.739 5.404 1.00 46.12 166 SER A CA 1
ATOM 1303 C C . SER A 1 166 ? 21.923 -3.492 6.743 1.00 46.12 166 SER A C 1
ATOM 1305 O O . SER A 1 166 ? 21.100 -3.257 7.636 1.00 46.12 166 SER A O 1
ATOM 1307 N N . SER A 1 167 ? 22.950 -4.329 6.919 1.00 46.28 167 SER A N 1
ATOM 1308 C CA . SER A 1 167 ? 23.260 -5.014 8.177 1.00 46.28 167 SER A CA 1
ATOM 1309 C C . SER A 1 167 ? 23.766 -4.027 9.234 1.00 46.28 167 SER A C 1
ATOM 1311 O O . SER A 1 167 ? 23.287 -4.060 10.367 1.00 46.28 167 SER A O 1
ATOM 1313 N N . GLU A 1 168 ? 24.614 -3.060 8.870 1.00 47.88 168 GLU A N 1
ATOM 1314 C CA . GLU A 1 168 ? 25.053 -1.977 9.762 1.00 47.88 168 GLU A CA 1
ATOM 1315 C C . GLU A 1 168 ? 23.899 -1.052 10.161 1.00 47.88 168 GLU A C 1
ATOM 1317 O O . GLU A 1 168 ? 23.796 -0.709 11.334 1.00 47.88 168 GLU A O 1
ATOM 1322 N N . ARG A 1 169 ? 22.966 -0.708 9.258 1.00 49.91 169 ARG A N 1
ATOM 1323 C CA . ARG A 1 169 ? 21.756 0.064 9.608 1.00 49.91 169 ARG A CA 1
ATOM 1324 C C . ARG A 1 169 ? 20.827 -0.709 10.547 1.00 49.91 169 ARG A C 1
ATOM 1326 O O . ARG A 1 169 ? 20.311 -0.10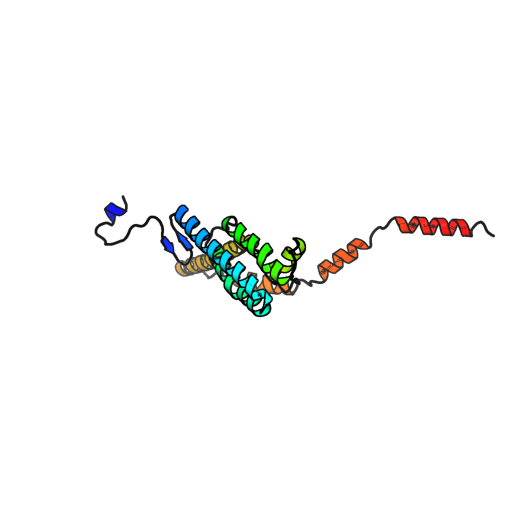8 11.488 1.00 49.91 169 ARG A O 1
ATOM 1333 N N . ARG A 1 170 ? 20.633 -2.023 10.359 1.00 47.41 170 ARG A N 1
ATOM 1334 C CA . ARG A 1 170 ? 19.874 -2.872 11.306 1.00 47.41 170 ARG A CA 1
ATOM 1335 C C . ARG A 1 170 ? 20.567 -2.962 12.667 1.00 47.41 170 ARG A C 1
ATOM 1337 O O . ARG A 1 170 ? 19.914 -2.789 13.693 1.00 47.41 170 ARG A O 1
ATOM 1344 N N . THR A 1 171 ? 21.886 -3.133 12.675 1.00 47.91 171 THR A N 1
ATOM 1345 C CA . THR A 1 171 ? 22.692 -3.240 13.901 1.00 47.91 171 THR A CA 1
ATOM 1346 C C . THR A 1 171 ? 22.777 -1.898 14.640 1.00 47.91 171 THR A C 1
ATOM 1348 O O . THR A 1 171 ? 22.657 -1.855 15.859 1.00 47.91 171 THR A O 1
ATOM 1351 N N . GLN A 1 172 ? 22.900 -0.772 13.931 1.00 54.44 172 GLN A N 1
ATOM 1352 C CA . GLN A 1 172 ? 22.884 0.574 14.515 1.00 54.44 172 GLN A CA 1
ATOM 1353 C C . GLN A 1 172 ? 21.489 0.989 14.998 1.00 54.44 172 GLN A C 1
ATOM 1355 O O . GLN A 1 172 ? 21.392 1.674 16.010 1.00 54.44 172 GLN A O 1
ATOM 1360 N N . LYS A 1 173 ? 20.406 0.581 14.319 1.00 53.56 173 LYS A N 1
ATOM 1361 C CA . LYS A 1 173 ? 19.024 0.840 14.761 1.00 53.56 173 LYS A CA 1
ATOM 1362 C C . LYS A 1 173 ? 18.652 0.005 15.992 1.00 53.56 173 LYS A C 1
ATOM 1364 O O . LYS A 1 173 ? 17.948 0.512 16.852 1.00 53.56 173 LYS A O 1
ATOM 1369 N N . SER A 1 174 ? 19.188 -1.212 16.113 1.00 49.38 174 SER A N 1
ATOM 1370 C CA . SER A 1 174 ? 19.109 -2.041 17.329 1.00 49.38 174 SER A CA 1
ATOM 1371 C C . SER A 1 174 ? 19.950 -1.484 18.490 1.00 49.38 174 SER A C 1
ATOM 1373 O O . SER A 1 174 ? 19.540 -1.595 19.639 1.00 49.38 174 SER A O 1
ATOM 1375 N N . LYS A 1 175 ? 21.096 -0.846 18.204 1.00 49.19 175 LYS A N 1
ATOM 1376 C CA . LYS A 1 175 ? 21.980 -0.225 19.212 1.00 49.19 175 LYS A CA 1
ATOM 1377 C C . LYS A 1 175 ? 21.573 1.194 19.634 1.00 49.19 175 LYS A C 1
ATOM 1379 O O . LYS A 1 175 ? 22.144 1.729 20.583 1.00 49.19 175 LYS A O 1
ATOM 1384 N N . ARG A 1 176 ? 20.622 1.838 18.946 1.00 47.41 176 ARG A N 1
ATOM 1385 C CA . ARG A 1 176 ? 20.033 3.104 19.410 1.00 47.41 176 ARG A CA 1
ATOM 1386 C C . ARG A 1 176 ? 19.061 2.787 20.535 1.00 47.41 176 ARG A C 1
ATOM 1388 O O . ARG A 1 176 ? 17.917 2.430 20.295 1.00 47.41 176 ARG A O 1
ATOM 1395 N N . ASP A 1 177 ? 19.567 2.921 21.751 1.00 47.59 177 ASP A N 1
ATOM 1396 C CA . ASP A 1 177 ? 18.815 2.798 22.992 1.00 47.59 177 ASP A CA 1
ATOM 1397 C C . ASP A 1 177 ? 17.563 3.711 22.945 1.00 47.59 177 ASP A C 1
ATOM 1399 O O . ASP A 1 177 ? 17.711 4.942 22.938 1.00 47.59 177 ASP A O 1
ATOM 1403 N N . PRO A 1 178 ? 16.330 3.164 22.877 1.00 53.59 178 PRO A N 1
ATOM 1404 C CA . PRO A 1 178 ? 15.097 3.955 22.763 1.00 53.59 178 PRO A CA 1
ATOM 1405 C C . PRO A 1 178 ? 14.870 4.859 23.985 1.00 53.59 178 PRO A C 1
ATOM 1407 O O . PRO A 1 178 ? 14.094 5.812 23.943 1.00 53.59 178 PRO A O 1
ATOM 1410 N N . ASN A 1 179 ? 15.606 4.610 25.070 1.00 54.19 179 ASN A N 1
ATOM 1411 C CA . ASN A 1 179 ? 15.556 5.383 26.300 1.00 54.19 179 ASN A CA 1
ATOM 1412 C C . ASN A 1 179 ? 16.456 6.637 26.281 1.00 54.19 179 ASN A C 1
ATOM 1414 O O . ASN A 1 179 ? 16.429 7.440 27.216 1.00 54.19 179 ASN A O 1
ATOM 1418 N N . ARG A 1 180 ? 17.267 6.839 25.232 1.00 54.50 180 ARG A N 1
ATOM 1419 C CA . ARG A 1 180 ? 18.175 7.995 25.127 1.00 54.50 180 ARG A CA 1
ATOM 1420 C C . ARG A 1 180 ? 17.438 9.294 24.792 1.00 54.50 180 ARG A C 1
ATOM 1422 O O . ARG A 1 180 ? 17.840 10.341 25.290 1.00 54.50 180 ARG A O 1
ATOM 1429 N N . GLU A 1 181 ? 16.352 9.216 24.024 1.00 54.34 181 GLU A N 1
ATOM 1430 C CA . GLU A 1 181 ? 15.505 10.371 23.689 1.00 54.34 181 GLU A CA 1
ATOM 1431 C C . GLU A 1 181 ? 14.608 10.765 24.877 1.00 54.34 181 GLU A C 1
ATOM 1433 O O . GLU A 1 181 ? 14.553 11.934 25.251 1.00 54.34 181 GLU A O 1
ATOM 1438 N N . ARG A 1 182 ? 14.032 9.780 25.593 1.00 50.38 182 ARG A N 1
ATOM 1439 C CA . ARG A 1 182 ? 13.311 10.012 26.864 1.00 50.38 182 ARG A CA 1
ATOM 1440 C C . ARG A 1 182 ? 14.189 10.698 27.914 1.00 50.38 182 ARG A C 1
ATOM 1442 O O . ARG A 1 182 ? 13.746 11.642 28.559 1.00 50.38 182 ARG A O 1
ATOM 1449 N N . LYS A 1 183 ? 15.455 10.286 28.053 1.00 50.16 183 LYS A N 1
ATOM 1450 C CA . LYS A 1 183 ? 16.413 10.928 28.974 1.00 50.16 183 LYS A CA 1
ATOM 1451 C C . LYS A 1 183 ? 16.776 12.365 28.576 1.00 50.16 183 LYS A C 1
ATOM 1453 O O . LYS A 1 183 ? 17.171 13.124 29.455 1.00 50.16 183 LYS A O 1
ATOM 1458 N N . ARG A 1 184 ? 16.655 12.755 27.299 1.00 52.56 184 ARG A N 1
ATOM 1459 C CA . ARG A 1 184 ? 16.854 14.149 26.851 1.00 52.56 184 ARG A CA 1
ATOM 1460 C C . ARG A 1 184 ? 15.650 15.024 27.191 1.00 52.56 184 ARG A C 1
ATOM 1462 O O . ARG A 1 184 ? 15.847 16.104 27.732 1.00 52.56 184 ARG A O 1
ATOM 1469 N N . ILE A 1 185 ? 14.434 14.525 26.973 1.00 55.12 185 ILE A N 1
ATOM 1470 C CA . ILE A 1 185 ? 13.188 15.240 27.301 1.00 55.12 185 ILE A CA 1
ATOM 1471 C C . ILE A 1 185 ? 13.054 15.433 28.822 1.00 55.12 185 ILE A C 1
ATOM 1473 O O . ILE A 1 185 ? 12.785 16.534 29.290 1.00 55.12 185 ILE A O 1
ATOM 1477 N N . VAL A 1 186 ? 13.352 14.396 29.616 1.00 51.44 186 VAL A N 1
ATOM 1478 C CA . VAL A 1 186 ? 13.301 14.474 31.090 1.00 51.44 186 VAL A CA 1
ATOM 1479 C C . VAL A 1 186 ? 14.394 15.389 31.663 1.00 51.44 186 VAL A C 1
ATOM 1481 O O . VAL A 1 186 ? 14.159 16.063 32.661 1.00 51.44 186 VAL A O 1
ATOM 1484 N N . LYS A 1 187 ? 15.577 15.469 31.034 1.00 47.53 187 LYS A N 1
ATOM 1485 C CA . LYS A 1 187 ? 16.643 16.397 31.459 1.00 47.53 187 LYS A CA 1
ATOM 1486 C C . LYS A 1 187 ? 16.430 17.840 30.988 1.00 47.53 187 LYS A C 1
ATOM 1488 O O . LYS A 1 187 ? 16.949 18.743 31.633 1.00 47.53 187 LYS A O 1
ATOM 1493 N N . GLY A 1 188 ? 15.679 18.063 29.907 1.00 42.41 188 GLY A N 1
ATOM 1494 C CA . GLY A 1 188 ? 15.324 19.402 29.421 1.00 42.41 188 GLY A CA 1
ATOM 1495 C C . GLY A 1 188 ? 14.300 20.120 30.306 1.00 42.41 188 GLY A C 1
ATOM 1496 O O . GLY A 1 188 ? 14.394 21.327 30.482 1.00 42.41 188 GLY A O 1
ATOM 1497 N N . ASN A 1 189 ? 13.392 19.376 30.947 1.00 44.78 189 ASN A N 1
ATOM 1498 C CA . ASN A 1 189 ? 12.314 19.933 31.778 1.00 44.78 189 ASN A CA 1
ATOM 1499 C C . ASN A 1 189 ? 12.679 20.132 33.266 1.00 44.78 189 ASN A C 1
ATOM 1501 O O . ASN A 1 189 ? 11.792 20.312 34.096 1.00 44.78 189 ASN A O 1
ATOM 1505 N N . HIS A 1 190 ? 13.961 20.077 33.642 1.00 44.97 190 HIS A N 1
ATOM 1506 C CA . HIS A 1 190 ? 14.416 20.346 35.021 1.00 44.97 190 HIS A CA 1
ATOM 1507 C C . HIS A 1 190 ? 15.381 21.536 35.139 1.00 44.97 190 HIS A C 1
ATOM 1509 O O . HIS A 1 190 ? 16.020 21.723 36.173 1.00 44.97 190 HIS A O 1
ATOM 1515 N N . GLY A 1 191 ? 15.473 22.369 34.102 1.00 46.91 191 GLY A N 1
ATOM 1516 C CA . GLY A 1 191 ? 16.220 23.622 34.135 1.00 46.91 191 GLY A CA 1
ATOM 1517 C C . GLY A 1 191 ? 15.288 24.819 33.994 1.00 46.91 191 GLY A C 1
ATOM 1518 O O . GLY A 1 191 ? 14.787 25.058 32.904 1.00 46.91 191 GLY A O 1
ATOM 1519 N N . ASN A 1 192 ? 15.151 25.587 35.077 1.00 43.16 192 ASN A N 1
ATOM 1520 C CA . ASN A 1 192 ? 14.546 26.925 35.167 1.00 43.16 192 ASN A CA 1
ATOM 1521 C C . ASN A 1 192 ? 13.010 27.004 35.230 1.00 43.16 192 ASN A C 1
ATOM 1523 O O . ASN A 1 192 ? 12.364 27.459 34.294 1.00 43.16 192 ASN A O 1
ATOM 1527 N N . ASP A 1 193 ? 12.454 26.701 36.407 1.00 41.62 193 ASP A N 1
ATOM 1528 C CA . ASP A 1 193 ? 11.218 27.346 36.868 1.00 41.62 193 ASP A CA 1
ATOM 1529 C C . ASP A 1 193 ? 11.589 28.522 37.805 1.00 41.62 193 ASP A C 1
ATOM 1531 O O . ASP A 1 193 ? 12.100 28.288 38.909 1.00 41.62 193 ASP A O 1
ATOM 1535 N N . PRO A 1 194 ? 11.431 29.789 37.375 1.00 46.06 194 PRO A N 1
ATOM 1536 C CA . PRO A 1 194 ? 11.801 30.962 38.167 1.00 46.06 194 PRO A CA 1
ATOM 1537 C C . PRO A 1 194 ? 10.865 31.230 39.359 1.00 46.06 194 PRO A C 1
ATOM 1539 O O . PRO A 1 194 ? 11.217 32.031 40.223 1.00 46.06 194 PRO A O 1
ATOM 1542 N N . THR A 1 195 ? 9.723 30.545 39.471 1.00 48.00 195 THR A N 1
ATOM 1543 C CA . THR A 1 195 ? 8.706 30.857 40.494 1.00 48.00 195 THR A CA 1
ATOM 1544 C C . THR A 1 195 ? 9.035 30.338 41.899 1.00 48.00 195 THR A C 1
ATOM 1546 O O . THR A 1 195 ? 8.573 30.895 42.892 1.00 48.00 195 THR A O 1
ATOM 1549 N N . ARG A 1 196 ? 9.927 29.346 42.039 1.00 39.94 196 ARG A N 1
ATOM 1550 C CA . ARG A 1 196 ? 10.236 28.736 43.351 1.00 39.94 196 ARG A CA 1
ATOM 1551 C C . ARG A 1 196 ? 11.227 29.532 44.217 1.00 39.94 196 ARG A C 1
ATOM 1553 O O . ARG A 1 196 ? 11.347 29.262 45.410 1.00 39.94 196 ARG A O 1
ATOM 1560 N N . LYS A 1 197 ? 11.956 30.503 43.648 1.00 43.06 197 LYS A N 1
ATOM 1561 C CA . LYS A 1 197 ? 12.945 31.315 44.394 1.00 43.06 197 LYS A CA 1
ATOM 1562 C C . LYS A 1 197 ? 12.336 32.528 45.103 1.00 43.06 197 LYS A C 1
ATOM 1564 O O . LYS A 1 197 ? 12.922 33.012 46.071 1.00 43.06 197 LYS A O 1
ATOM 1569 N N . GLU A 1 198 ? 11.170 33.004 44.672 1.00 44.28 198 GLU A N 1
ATOM 1570 C CA . GLU A 1 198 ? 10.496 34.131 45.333 1.00 44.28 198 GLU A CA 1
ATOM 1571 C C . GLU A 1 198 ? 9.787 33.717 46.628 1.00 44.28 198 GLU A C 1
ATOM 1573 O O . GLU A 1 198 ? 9.782 34.481 47.596 1.00 44.28 198 GLU A O 1
ATOM 1578 N N . GLU A 1 199 ? 9.264 32.491 46.707 1.00 45.19 199 GLU A N 1
ATOM 1579 C CA . GLU A 1 199 ? 8.586 32.006 47.916 1.00 45.19 199 GLU A CA 1
ATOM 1580 C C . GLU A 1 199 ? 9.562 31.740 49.071 1.00 45.19 199 GLU A C 1
ATOM 1582 O O . GLU A 1 199 ? 9.265 32.083 50.218 1.00 45.19 199 GLU A O 1
ATOM 1587 N N . SER A 1 200 ? 10.776 31.248 48.788 1.00 46.06 200 SER A N 1
ATOM 1588 C CA . SER A 1 200 ? 11.788 31.039 49.833 1.00 46.06 200 SER A CA 1
ATOM 1589 C C . SER A 1 200 ? 12.297 32.350 50.439 1.00 46.06 200 SER A C 1
ATOM 1591 O O . SER A 1 200 ? 12.589 32.398 51.632 1.00 46.06 200 SER A O 1
ATOM 1593 N N . ASN A 1 201 ? 12.367 33.434 49.656 1.00 49.59 201 ASN A N 1
ATOM 1594 C CA . ASN A 1 201 ? 12.862 34.723 50.151 1.00 49.59 201 ASN A CA 1
ATOM 1595 C C . ASN A 1 201 ? 11.826 35.475 51.003 1.00 49.59 201 ASN A C 1
ATOM 1597 O O . ASN A 1 201 ? 12.198 36.155 51.961 1.00 49.59 201 ASN A O 1
ATOM 1601 N N . LYS A 1 202 ? 10.524 35.297 50.735 1.00 51.97 202 LYS A N 1
ATOM 1602 C CA . LYS A 1 202 ? 9.459 35.839 51.600 1.00 51.97 202 LYS A CA 1
ATOM 1603 C C . LYS A 1 202 ? 9.406 35.137 52.961 1.00 51.97 202 LYS A C 1
ATOM 1605 O O . LYS A 1 202 ? 9.143 35.780 53.974 1.00 51.97 202 LYS A O 1
ATOM 1610 N N . GLN A 1 203 ? 9.715 33.840 53.009 1.00 48.97 203 GLN A N 1
ATOM 1611 C CA . GLN A 1 203 ? 9.673 33.057 54.248 1.00 48.97 203 GLN A CA 1
ATOM 1612 C C . GLN A 1 203 ? 10.876 33.297 55.173 1.00 48.97 203 GLN A C 1
ATOM 1614 O O . GLN A 1 203 ? 10.740 33.191 56.392 1.00 48.97 203 GLN A O 1
ATOM 1619 N N . ILE A 1 204 ? 12.031 33.683 54.621 1.00 51.97 204 ILE A N 1
ATOM 1620 C CA . ILE A 1 204 ? 13.214 34.061 55.411 1.00 51.97 204 ILE A CA 1
ATOM 1621 C C . ILE A 1 204 ? 13.030 35.459 56.024 1.00 51.97 204 ILE A C 1
ATOM 1623 O O . ILE A 1 204 ? 13.369 35.654 57.186 1.00 51.97 204 ILE A O 1
ATOM 1627 N N . SER A 1 205 ? 12.400 36.403 55.311 1.00 50.50 205 SER A N 1
ATOM 1628 C CA . SER A 1 205 ? 12.149 37.759 55.832 1.00 50.50 205 SER A CA 1
ATOM 1629 C C . SER A 1 205 ? 11.146 37.810 56.993 1.00 50.50 205 SER A C 1
ATOM 1631 O O . SER A 1 205 ? 11.245 38.698 57.835 1.00 50.50 205 SER A O 1
ATOM 1633 N N . LEU A 1 206 ? 10.183 36.883 57.060 1.00 52.31 206 LEU A N 1
ATOM 1634 C CA . LEU A 1 206 ? 9.167 36.851 58.125 1.00 52.31 206 LEU A CA 1
ATOM 1635 C C . LEU A 1 206 ? 9.656 36.188 59.424 1.00 52.31 206 LEU A C 1
ATOM 1637 O O . LEU A 1 206 ? 9.035 36.369 60.466 1.00 52.31 206 LEU A O 1
ATOM 1641 N N . ARG A 1 207 ? 10.773 35.449 59.393 1.00 51.41 207 ARG A N 1
ATOM 1642 C CA . ARG A 1 207 ? 11.373 34.843 60.597 1.00 51.41 207 ARG A CA 1
ATOM 1643 C C . ARG A 1 207 ? 12.337 35.765 61.345 1.00 51.41 207 ARG A C 1
ATOM 1645 O O . ARG A 1 207 ? 12.630 35.490 62.501 1.00 51.41 207 ARG A O 1
ATOM 1652 N N . THR A 1 208 ? 12.788 36.856 60.731 1.00 54.91 208 THR A N 1
ATOM 1653 C CA . THR A 1 208 ? 13.747 37.796 61.343 1.00 54.91 208 THR A CA 1
ATOM 1654 C C . THR A 1 208 ? 13.073 38.958 62.085 1.00 54.91 208 THR A C 1
ATOM 1656 O O . THR A 1 208 ? 13.756 39.729 62.742 1.00 54.91 208 THR A O 1
ATOM 1659 N N . LEU A 1 209 ? 11.743 39.091 62.012 1.00 50.62 209 LEU A N 1
ATOM 1660 C CA . LEU A 1 209 ? 10.975 40.164 62.670 1.00 50.62 209 LEU A CA 1
ATOM 1661 C C . LEU A 1 209 ? 10.265 39.723 63.965 1.00 50.62 209 LEU A C 1
ATOM 1663 O O . LEU A 1 209 ? 9.418 40.451 64.471 1.00 50.62 209 LEU A O 1
ATOM 1667 N N . HIS A 1 210 ? 10.586 38.541 64.502 1.00 51.06 210 HIS A N 1
ATOM 1668 C CA . HIS A 1 210 ? 9.971 38.020 65.732 1.00 51.06 210 HIS A CA 1
ATOM 1669 C C . HIS A 1 210 ? 10.983 37.411 66.723 1.00 51.06 210 HIS A C 1
ATOM 1671 O O . HIS A 1 210 ? 10.715 36.390 67.358 1.00 51.06 210 HIS A O 1
ATOM 1677 N N . MET A 1 211 ? 12.139 38.062 66.850 1.00 45.31 211 MET A N 1
ATOM 1678 C CA . MET A 1 211 ? 13.070 37.980 67.986 1.00 45.31 211 MET A CA 1
ATOM 1679 C C . MET A 1 211 ? 13.390 39.407 68.423 1.00 45.31 211 MET A C 1
ATOM 1681 O O . MET A 1 211 ? 13.626 39.599 69.63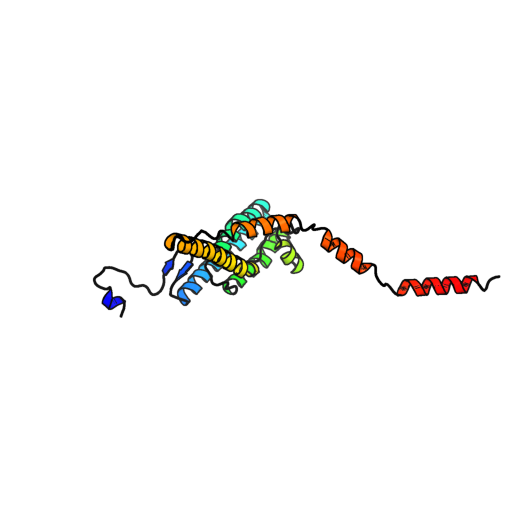2 1.00 45.31 211 MET A O 1
#

pLDDT: mean 79.97, std 18.24, range [39.94, 97.12]